Protein AF-A0AAD1L7H7-F1 (afdb_monomer)

Mean predicted aligned error: 23.14 Å

Secondary structure (DSSP, 8-state):
--SSHHHHHHHHHHSS-HHHHHHHHHHHHHHHHHHHTTHHHHHTTT--HHHHSTT--SS-GGGGG---TTS-----HHHHHHHHHHSHHHHHHHHHHHHS-TT-PPPTTSHHHHHHHHHHHTHHHHTTT--TT-------------------TT---------------------------GGGPEEEEETTEEEEE---SS-S------------TTT------

Foldseek 3Di:
DPPVVVVVVVVVVVVPPVPVVVVVVVVVVVVVVVVCVCVVVVVCVPPDCVVPPPPDDPDDPCVQQDPPPPDPGDDCPVVVVVCLPPPPVNVVVVVCVLPPDPPPDDPCPPPVNVVVVVCVVCVCVVCVVDDPPDDDDPPPDPPPPPPPPNPDDDPPPPPPVPPDPDDDPDPDDDDDDDDDDPVQWDWDDDDLDIDTDHDPPDDDDDPDDDDDDDDDPVSPPPPPD

Sequence (225 aa):
MKHYLPLLMAMTSFCLVAPLVANDQFNQGMQQGNASKGQGASAIQGFKPGEVIPGYTDSPAESGYYGGVTSSGVDMTSPGSTALNTTEAGKTITESILNTPPDNKPSMDAPFISEGLAMKDKAETITGGGFDGCVDQPASFTEITTHQCLRDTKIEQYCTRTATITGDWKNTEVYRYVTISPGQFRYSQNGKQLVFSVTSPVTGVVMNAQLKVYASFYFLNSRYT

Structure (mmCIF, N/CA/C/O backbone):
data_AF-A0AAD1L7H7-F1
#
_entry.id   AF-A0AAD1L7H7-F1
#
loop_
_atom_site.group_PDB
_atom_site.id
_atom_site.type_symbol
_atom_site.label_atom_id
_atom_site.label_alt_id
_atom_site.label_comp_id
_atom_site.label_asym_id
_atom_site.label_entity_id
_atom_site.label_seq_id
_atom_site.pdbx_PDB_ins_code
_atom_site.Cartn_x
_atom_site.Cartn_y
_atom_site.Cartn_z
_atom_site.occupancy
_atom_site.B_iso_or_equiv
_atom_site.auth_seq_id
_atom_site.auth_comp_id
_atom_site.auth_asym_id
_atom_site.auth_atom_id
_atom_site.pdbx_PDB_model_num
ATOM 1 N N . MET A 1 1 ? 64.621 -18.850 -57.687 1.00 48.69 1 MET A N 1
ATOM 2 C CA . MET A 1 1 ? 64.065 -17.629 -57.053 1.00 48.69 1 MET A CA 1
ATOM 3 C C . MET A 1 1 ? 63.754 -16.536 -58.091 1.00 48.69 1 MET A C 1
ATOM 5 O O . MET A 1 1 ? 64.324 -15.459 -58.026 1.00 48.69 1 MET A O 1
ATOM 9 N N . LYS A 1 2 ? 62.886 -16.788 -59.084 1.00 50.84 2 LYS A N 1
ATOM 10 C CA . LYS A 1 2 ? 62.533 -15.776 -60.113 1.00 50.84 2 LYS A CA 1
ATOM 11 C C . LYS A 1 2 ? 61.033 -15.703 -60.449 1.00 50.84 2 LYS A C 1
ATOM 13 O O . LYS A 1 2 ? 60.626 -14.815 -61.181 1.00 50.84 2 LYS A O 1
ATOM 18 N N . HIS A 1 3 ? 60.212 -16.580 -59.861 1.00 51.44 3 HIS A N 1
ATOM 19 C CA . HIS A 1 3 ? 58.759 -16.633 -60.088 1.00 51.44 3 HIS A CA 1
ATOM 20 C C . HIS A 1 3 ? 57.907 -16.150 -58.903 1.00 51.44 3 HIS A C 1
ATOM 22 O O . HIS A 1 3 ? 56.699 -16.035 -59.041 1.00 51.44 3 HIS A O 1
ATOM 28 N N . TYR A 1 4 ? 58.518 -15.802 -57.764 1.00 55.75 4 TYR A N 1
ATOM 29 C CA . TYR A 1 4 ? 57.792 -15.298 -56.585 1.00 55.75 4 TYR A CA 1
ATOM 30 C C . TYR A 1 4 ? 57.713 -13.765 -56.519 1.00 55.75 4 TYR A C 1
ATOM 32 O O . TYR A 1 4 ? 56.873 -13.220 -55.813 1.00 55.75 4 TYR A O 1
ATOM 40 N N . LEU A 1 5 ? 58.548 -13.064 -57.295 1.00 51.50 5 LEU A N 1
ATOM 41 C CA . LEU A 1 5 ? 58.567 -11.602 -57.364 1.00 51.50 5 LEU A CA 1
ATOM 42 C C . LEU A 1 5 ? 57.288 -10.979 -57.974 1.00 51.50 5 LEU A C 1
ATOM 44 O O . LEU A 1 5 ? 56.808 -9.997 -57.412 1.00 51.50 5 LEU A O 1
ATOM 48 N N . PRO A 1 6 ? 56.680 -11.522 -59.057 1.00 56.72 6 PRO A N 1
ATOM 49 C CA . PRO A 1 6 ? 55.462 -10.928 -59.613 1.00 56.72 6 PRO A CA 1
ATOM 50 C C . PRO A 1 6 ? 54.224 -11.205 -58.745 1.00 56.72 6 PRO A C 1
ATOM 52 O O . PRO A 1 6 ? 53.302 -10.397 -58.721 1.00 56.72 6 PRO A O 1
ATOM 55 N N . LEU A 1 7 ? 54.219 -12.305 -57.981 1.00 53.19 7 LEU A N 1
ATOM 56 C CA . LEU A 1 7 ? 53.107 -12.664 -57.094 1.00 53.19 7 LEU A CA 1
ATOM 57 C C . LEU A 1 7 ? 53.070 -11.781 -55.833 1.00 53.19 7 LEU A C 1
ATOM 59 O O . LEU A 1 7 ? 51.998 -11.399 -55.371 1.00 53.19 7 LEU A O 1
ATOM 63 N N . LEU A 1 8 ? 54.244 -11.400 -55.315 1.00 54.78 8 LEU A N 1
ATOM 64 C CA . LEU A 1 8 ? 54.375 -10.470 -54.189 1.00 54.78 8 LEU A CA 1
ATOM 65 C C . LEU A 1 8 ? 54.031 -9.022 -54.573 1.00 54.78 8 LEU A C 1
ATOM 67 O O . LEU A 1 8 ? 53.429 -8.323 -53.764 1.00 54.78 8 LEU A O 1
ATOM 71 N N . MET A 1 9 ? 54.329 -8.585 -55.804 1.00 55.47 9 MET A N 1
ATOM 72 C CA . MET A 1 9 ? 53.934 -7.250 -56.290 1.00 55.47 9 MET A CA 1
ATOM 73 C C . MET A 1 9 ? 52.432 -7.127 -56.615 1.00 55.47 9 MET A C 1
ATOM 75 O O . MET A 1 9 ? 51.856 -6.044 -56.485 1.00 55.47 9 MET A O 1
ATOM 79 N N . ALA A 1 10 ? 51.774 -8.226 -56.997 1.00 54.78 10 ALA A N 1
ATOM 80 C CA . ALA A 1 10 ? 50.323 -8.249 -57.196 1.00 54.78 10 ALA A CA 1
ATOM 81 C C . ALA A 1 10 ? 49.554 -8.190 -55.860 1.00 54.78 10 ALA A C 1
ATOM 83 O O . ALA A 1 10 ? 48.538 -7.502 -55.766 1.00 54.78 10 ALA A O 1
ATOM 84 N N . MET A 1 11 ? 50.065 -8.841 -54.807 1.00 52.59 11 MET A N 1
ATOM 85 C CA . MET A 1 11 ? 49.452 -8.807 -53.471 1.00 52.59 11 MET A CA 1
ATOM 86 C C . MET A 1 11 ? 49.605 -7.449 -52.767 1.00 52.59 11 MET A C 1
ATOM 88 O O . MET A 1 11 ? 48.685 -7.017 -52.078 1.00 52.59 11 MET A O 1
ATOM 92 N N . THR A 1 12 ? 50.713 -6.729 -52.967 1.00 51.88 12 THR A N 1
ATOM 93 C CA . THR A 1 12 ? 50.898 -5.389 -52.376 1.00 51.88 12 THR A CA 1
ATOM 94 C C . THR A 1 12 ? 50.073 -4.302 -53.068 1.00 51.88 12 THR A C 1
ATOM 96 O O . THR A 1 12 ? 49.681 -3.336 -52.416 1.00 51.88 12 THR A O 1
ATOM 99 N N . SER A 1 13 ? 49.728 -4.479 -54.347 1.00 48.56 13 SER A N 1
ATOM 100 C CA . SER A 1 13 ? 48.849 -3.552 -55.079 1.00 48.56 13 SER A CA 1
ATOM 101 C C . SER A 1 13 ? 47.377 -3.659 -54.654 1.00 48.56 13 SER A C 1
ATOM 103 O O . SER A 1 13 ? 46.645 -2.676 -54.731 1.00 48.56 13 SER A O 1
ATOM 105 N N . PHE A 1 14 ? 46.943 -4.817 -54.138 1.00 47.84 14 PHE A N 1
ATOM 106 C CA . PHE A 1 14 ? 45.582 -5.012 -53.620 1.00 47.84 14 PHE A CA 1
ATOM 107 C C . PHE A 1 14 ? 45.387 -4.427 -52.205 1.00 47.84 14 PHE A C 1
ATOM 109 O O . PHE A 1 14 ? 44.269 -4.108 -51.814 1.00 47.84 14 PHE A O 1
ATOM 116 N N . CYS A 1 15 ? 46.471 -4.209 -51.451 1.00 49.19 15 CYS A N 1
ATOM 117 C CA . CYS A 1 15 ? 46.419 -3.636 -50.099 1.00 49.19 15 CYS A CA 1
ATOM 118 C C . CYS A 1 15 ? 46.405 -2.094 -50.058 1.00 49.19 15 CYS A C 1
ATOM 120 O O . CYS A 1 15 ? 46.189 -1.521 -48.993 1.00 49.19 15 CYS A O 1
ATOM 122 N N . LEU A 1 16 ? 46.613 -1.406 -51.188 1.00 48.59 16 LEU A N 1
ATOM 123 C CA . LEU A 1 16 ? 46.683 0.065 -51.251 1.00 48.59 16 LEU A CA 1
ATOM 124 C 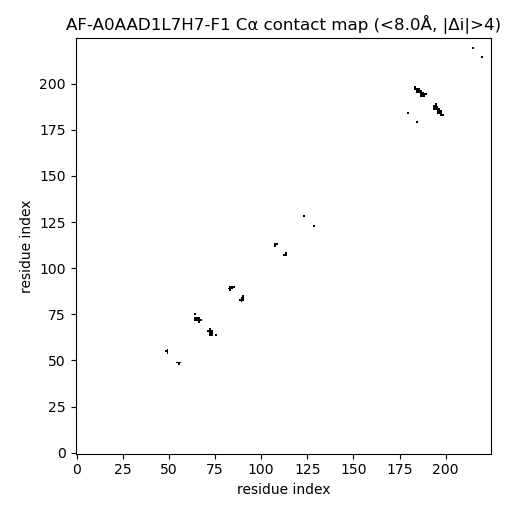C . LEU A 1 16 ? 45.373 0.741 -51.698 1.00 48.59 16 LEU A C 1
ATOM 126 O O . LEU A 1 16 ? 45.295 1.966 -51.703 1.00 48.59 16 LEU A O 1
ATOM 130 N N . VAL A 1 17 ? 44.329 -0.029 -52.029 1.00 51.84 17 VAL A N 1
ATOM 131 C CA . VAL A 1 17 ? 43.014 0.493 -52.469 1.00 51.84 17 VAL A CA 1
ATOM 132 C C . VAL A 1 17 ? 42.015 0.709 -51.320 1.00 51.84 17 VAL A C 1
ATOM 134 O O . VAL A 1 17 ? 40.917 1.219 -51.535 1.00 51.84 17 VAL A O 1
ATOM 137 N N . ALA A 1 18 ? 42.408 0.398 -50.082 1.00 53.25 18 ALA A N 1
ATOM 138 C CA . ALA A 1 18 ? 41.573 0.559 -48.892 1.00 53.25 18 ALA A CA 1
ATOM 139 C C . ALA A 1 18 ? 41.172 2.011 -48.509 1.00 53.25 18 ALA A C 1
ATOM 141 O O . ALA A 1 18 ? 40.128 2.149 -47.872 1.00 53.25 18 ALA A O 1
ATOM 142 N N . PRO A 1 19 ? 41.889 3.106 -48.866 1.00 52.06 19 PRO A N 1
ATOM 143 C CA . PRO A 1 19 ? 41.489 4.442 -48.411 1.00 52.06 19 PRO A CA 1
ATOM 144 C C . PRO A 1 19 ? 40.450 5.140 -49.308 1.00 52.06 19 PRO A C 1
ATOM 146 O O . PRO A 1 19 ? 39.861 6.126 -48.876 1.00 52.06 19 PRO A O 1
ATOM 149 N N . LEU A 1 20 ? 40.181 4.652 -50.528 1.00 51.22 20 LEU A N 1
ATOM 150 C CA . LEU A 1 20 ? 39.202 5.286 -51.431 1.00 51.22 20 LEU A CA 1
ATOM 151 C C . LEU A 1 20 ? 37.750 4.915 -51.084 1.00 51.22 20 LEU A C 1
ATOM 153 O O . LEU A 1 20 ? 36.871 5.770 -51.110 1.00 51.22 20 LEU A O 1
ATOM 157 N N . VAL A 1 21 ? 37.508 3.671 -50.662 1.00 56.97 21 VAL A N 1
ATOM 158 C CA . VAL A 1 21 ? 36.169 3.189 -50.273 1.00 56.97 21 VAL A CA 1
ATOM 159 C C . VAL A 1 21 ? 35.686 3.733 -48.924 1.00 56.97 21 VAL A C 1
ATOM 161 O O . VAL A 1 21 ? 34.482 3.851 -48.717 1.00 56.97 21 VAL A O 1
ATOM 164 N N . ALA A 1 22 ? 36.598 4.117 -48.023 1.00 56.78 22 ALA A N 1
ATOM 165 C CA . ALA A 1 22 ? 36.241 4.684 -46.720 1.00 56.78 22 ALA A CA 1
ATOM 166 C C . ALA A 1 22 ? 35.604 6.079 -46.847 1.00 56.78 22 ALA A C 1
ATOM 168 O O . ALA A 1 22 ? 34.656 6.392 -46.130 1.00 56.78 22 ALA A O 1
ATOM 169 N N . ASN A 1 23 ? 36.089 6.903 -47.783 1.00 65.06 23 ASN A N 1
ATOM 170 C CA . ASN A 1 23 ? 35.538 8.234 -48.032 1.00 65.06 23 ASN A CA 1
ATOM 171 C C . ASN A 1 23 ? 34.148 8.151 -48.679 1.00 65.06 23 ASN A C 1
ATOM 173 O O . ASN A 1 23 ? 33.243 8.880 -48.282 1.00 65.06 23 ASN A O 1
ATOM 177 N N . ASP A 1 24 ? 33.945 7.218 -49.613 1.00 73.31 24 ASP A N 1
ATOM 178 C CA . ASP A 1 24 ? 32.633 6.998 -50.230 1.00 73.31 24 ASP A CA 1
ATOM 179 C C . ASP A 1 24 ? 31.615 6.429 -49.236 1.00 73.31 24 ASP A C 1
ATOM 181 O O . ASP A 1 24 ? 30.485 6.911 -49.184 1.00 73.31 24 ASP A O 1
ATOM 185 N N . GLN A 1 25 ? 32.007 5.475 -48.386 1.00 71.56 25 GLN A N 1
ATOM 186 C CA . GLN A 1 25 ? 31.138 4.947 -47.326 1.00 71.56 25 GLN A CA 1
ATOM 187 C C . GLN A 1 25 ? 30.815 6.001 -46.258 1.00 71.56 25 GLN A C 1
ATOM 189 O O . GLN A 1 25 ? 29.671 6.092 -45.811 1.00 71.56 25 GLN A O 1
ATOM 194 N N . PHE A 1 26 ? 31.784 6.839 -45.880 1.00 75.31 26 PHE A N 1
ATOM 195 C CA . PHE A 1 26 ? 31.559 7.962 -44.969 1.00 75.31 26 PHE A CA 1
ATOM 196 C C . PHE A 1 26 ? 30.611 9.006 -45.575 1.00 75.31 26 PHE A C 1
ATOM 198 O O . PHE A 1 26 ? 29.682 9.455 -44.905 1.00 75.31 26 PHE A O 1
ATOM 205 N N . ASN A 1 27 ? 30.784 9.345 -46.855 1.00 81.06 27 ASN A N 1
ATOM 206 C CA . ASN A 1 27 ? 29.905 10.277 -47.562 1.00 81.06 27 ASN A CA 1
ATOM 207 C C . ASN A 1 27 ? 28.492 9.709 -47.750 1.00 81.06 27 ASN A C 1
ATOM 209 O O . ASN A 1 27 ? 27.523 10.447 -47.578 1.00 81.06 27 ASN A O 1
ATOM 213 N N . GLN A 1 28 ? 28.356 8.408 -48.026 1.00 81.94 28 GLN A N 1
ATOM 214 C CA . GLN A 1 28 ? 27.060 7.722 -48.066 1.00 81.94 28 GLN A CA 1
ATOM 215 C C . GLN A 1 28 ? 26.381 7.727 -46.691 1.00 81.94 28 GLN A C 1
ATOM 217 O O . GLN A 1 28 ? 25.207 8.081 -46.594 1.00 81.94 28 GLN A O 1
ATOM 222 N N . GLY A 1 29 ? 27.119 7.428 -45.618 1.00 75.50 29 GLY A N 1
ATOM 223 C CA . GLY A 1 29 ? 26.607 7.501 -44.248 1.00 75.50 29 GLY A CA 1
ATOM 224 C C . GLY A 1 29 ? 26.197 8.922 -43.846 1.00 75.50 29 GLY A C 1
ATOM 225 O O . GLY A 1 29 ? 25.141 9.118 -43.246 1.00 75.50 29 GLY A O 1
ATOM 226 N N . MET A 1 30 ? 26.973 9.935 -44.238 1.00 81.25 30 MET A N 1
ATOM 227 C CA . MET A 1 30 ? 26.648 11.345 -44.004 1.00 81.25 30 MET A CA 1
ATOM 228 C C . MET A 1 30 ? 25.422 11.791 -44.810 1.00 81.25 30 MET A C 1
ATOM 230 O O . MET A 1 30 ? 24.571 12.503 -44.278 1.00 81.25 30 MET A O 1
ATOM 234 N N . GLN A 1 31 ? 25.295 11.369 -46.070 1.00 81.81 31 GLN A N 1
ATOM 235 C CA . GLN A 1 31 ? 24.110 11.639 -46.886 1.00 81.81 31 GLN A CA 1
ATOM 236 C C . GLN A 1 31 ? 22.871 10.952 -46.317 1.00 81.81 31 GLN A C 1
ATOM 238 O O . GLN A 1 31 ? 21.826 11.591 -46.236 1.00 81.81 31 GLN A O 1
ATOM 243 N N . GLN A 1 32 ? 22.979 9.707 -45.852 1.00 81.62 32 GLN A N 1
ATOM 244 C CA . GLN A 1 32 ? 21.878 9.008 -45.191 1.00 81.62 32 GLN A CA 1
ATOM 245 C C . GLN A 1 32 ? 21.503 9.674 -43.861 1.00 81.62 32 GLN A C 1
ATOM 247 O O . GLN A 1 32 ? 20.318 9.852 -43.577 1.00 81.62 32 GLN A O 1
ATOM 252 N N . GLY A 1 33 ? 22.490 10.108 -43.074 1.00 78.50 33 GLY A N 1
ATOM 253 C CA . GLY A 1 33 ? 22.280 10.878 -41.850 1.00 78.50 33 GLY A CA 1
ATOM 254 C C . GLY A 1 33 ? 21.605 12.226 -42.111 1.00 78.50 33 GLY A C 1
ATOM 255 O O . GLY A 1 33 ? 20.642 12.562 -41.430 1.00 78.50 33 GLY A O 1
ATOM 256 N N . ASN A 1 34 ? 22.038 12.969 -43.134 1.00 79.94 34 ASN A N 1
ATOM 257 C CA . ASN A 1 34 ? 21.412 14.230 -43.546 1.00 79.94 34 ASN A CA 1
ATOM 258 C C . ASN A 1 34 ? 20.016 14.029 -44.140 1.00 79.94 34 ASN A C 1
ATOM 260 O O . ASN A 1 34 ? 19.131 14.831 -43.863 1.00 79.94 34 ASN A O 1
ATOM 264 N N . ALA A 1 35 ? 19.798 12.963 -44.910 1.00 76.69 35 ALA A N 1
ATOM 265 C CA . ALA A 1 35 ? 18.478 12.611 -45.420 1.00 76.69 35 ALA A CA 1
ATOM 266 C C . ALA A 1 35 ? 17.525 12.244 -44.276 1.00 76.69 35 ALA A C 1
ATOM 268 O O . ALA A 1 35 ? 16.356 12.610 -44.323 1.00 76.69 35 ALA A O 1
ATOM 269 N N . SER A 1 36 ? 18.030 11.568 -43.238 1.00 71.56 36 SER A N 1
ATOM 270 C CA . SER A 1 36 ? 17.265 11.161 -42.049 1.00 71.56 36 SER A CA 1
ATOM 271 C C . SER A 1 36 ? 17.104 12.289 -41.023 1.00 71.56 36 SER A C 1
ATOM 273 O O . SER A 1 36 ? 16.246 12.220 -40.139 1.00 71.56 36 SER A O 1
ATOM 275 N N . LYS A 1 37 ? 17.913 13.348 -41.132 1.00 74.00 37 LYS A N 1
ATOM 276 C CA . LYS A 1 37 ? 17.902 14.496 -40.229 1.00 74.00 37 LYS A CA 1
ATOM 277 C C . LYS A 1 37 ? 16.556 15.204 -40.322 1.00 74.00 37 LYS A C 1
ATOM 279 O O . LYS A 1 37 ? 16.186 15.745 -41.355 1.00 74.00 37 LYS A O 1
ATOM 284 N N . GLY A 1 38 ? 15.828 15.211 -39.211 1.00 69.69 38 GLY A N 1
ATOM 285 C CA . GLY A 1 38 ? 14.526 15.863 -39.120 1.00 69.69 38 GLY A CA 1
ATOM 286 C C . GLY A 1 38 ? 13.344 15.004 -39.568 1.00 69.69 38 GLY A C 1
ATOM 287 O O . GLY A 1 38 ? 12.228 15.384 -39.244 1.00 69.69 38 GLY A O 1
ATOM 288 N N . GLN A 1 39 ? 13.541 13.824 -40.178 1.00 74.25 39 GLN A N 1
ATOM 289 C CA . GLN A 1 39 ? 12.421 12.941 -40.554 1.00 74.25 39 GLN A CA 1
ATOM 2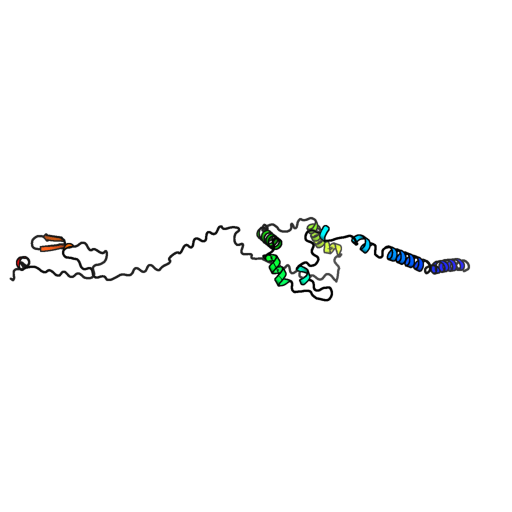90 C C . GLN A 1 39 ? 11.561 12.552 -39.342 1.00 74.25 39 GLN A C 1
ATOM 292 O O . GLN A 1 39 ? 10.335 12.577 -39.418 1.00 74.25 39 GLN A O 1
ATOM 297 N N . GLY A 1 40 ? 12.193 12.276 -38.195 1.00 69.44 40 GLY A N 1
ATOM 298 C CA . GLY A 1 40 ? 11.480 12.001 -36.944 1.00 69.44 40 GLY A CA 1
ATOM 299 C C . GLY A 1 40 ? 10.691 13.204 -36.416 1.00 69.44 40 GLY A C 1
ATOM 300 O O . GLY A 1 40 ? 9.573 13.035 -35.949 1.00 69.44 40 GLY A O 1
ATOM 301 N N . ALA A 1 41 ? 1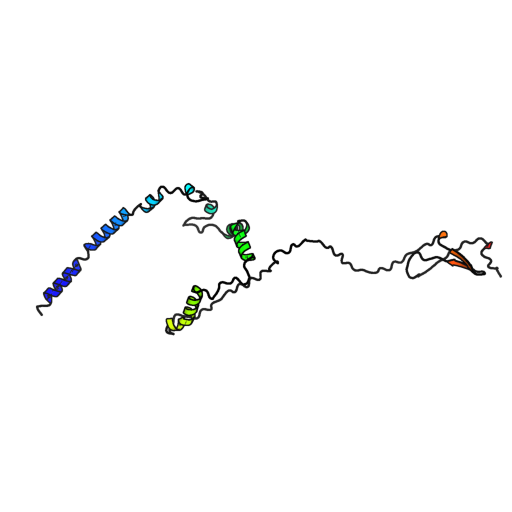1.232 14.421 -36.546 1.00 71.69 41 ALA A N 1
ATOM 302 C CA . ALA A 1 41 ? 10.547 15.650 -36.141 1.00 71.69 41 ALA A CA 1
ATOM 303 C C . ALA A 1 41 ? 9.382 15.994 -37.086 1.00 71.69 41 ALA A C 1
ATOM 305 O O . ALA A 1 41 ? 8.330 16.427 -36.625 1.00 71.69 41 ALA A O 1
ATOM 306 N N . SER A 1 42 ? 9.540 15.744 -38.389 1.00 71.44 42 SER A N 1
ATOM 307 C CA . SER A 1 42 ? 8.486 15.900 -39.396 1.00 71.44 42 SER A CA 1
ATOM 308 C C . SER A 1 42 ? 7.338 14.906 -39.201 1.00 71.44 42 SER A C 1
ATOM 310 O O . SER A 1 42 ? 6.183 15.274 -39.396 1.00 71.44 42 SER A O 1
ATOM 312 N N . ALA A 1 43 ? 7.627 13.678 -38.756 1.00 72.75 43 ALA A N 1
ATOM 313 C CA . ALA A 1 43 ? 6.609 12.658 -38.487 1.00 72.75 43 ALA A CA 1
ATOM 314 C C . ALA A 1 43 ? 5.659 13.027 -37.329 1.00 72.75 43 ALA A C 1
ATOM 316 O O . ALA A 1 43 ? 4.510 12.593 -37.317 1.00 72.75 43 ALA A O 1
ATOM 317 N N . ILE A 1 44 ? 6.117 13.848 -36.378 1.00 77.06 44 ILE A N 1
ATOM 318 C CA . ILE A 1 44 ? 5.342 14.282 -35.201 1.00 77.06 44 ILE A CA 1
ATOM 319 C C . ILE A 1 44 ? 4.927 15.757 -35.261 1.00 77.06 44 ILE A C 1
ATOM 321 O O . ILE A 1 44 ? 4.282 16.252 -34.343 1.00 77.06 44 ILE A O 1
ATOM 325 N N . GLN A 1 45 ? 5.247 16.466 -36.347 1.00 75.75 45 GLN A N 1
ATOM 326 C CA . GLN A 1 45 ? 5.054 17.916 -36.472 1.00 75.75 45 GLN A CA 1
ATOM 327 C C . GLN A 1 45 ? 3.577 18.351 -36.438 1.00 75.75 45 GLN A C 1
ATOM 329 O O . GLN A 1 45 ? 3.280 19.506 -36.145 1.00 75.75 45 GLN A O 1
ATOM 334 N N . GLY A 1 46 ? 2.653 17.428 -36.723 1.00 78.94 46 GLY A N 1
ATOM 335 C CA . GLY A 1 46 ? 1.204 17.624 -36.607 1.00 78.94 46 GLY A CA 1
ATOM 336 C C . GLY A 1 46 ? 0.564 16.895 -35.424 1.00 78.94 46 GLY A C 1
ATOM 337 O O . GLY A 1 46 ? -0.658 16.920 -35.295 1.00 78.94 46 GLY A O 1
ATOM 338 N N . PHE A 1 47 ? 1.353 16.222 -34.581 1.00 83.88 47 PHE A N 1
ATOM 339 C CA . PHE A 1 47 ? 0.826 15.509 -33.424 1.00 83.88 47 PHE A CA 1
ATOM 340 C C . PHE A 1 47 ? 0.380 16.522 -32.373 1.00 83.88 47 PHE A C 1
ATOM 342 O O . PHE A 1 47 ? 1.196 17.238 -31.796 1.00 83.88 47 PHE A O 1
ATOM 349 N N . LYS A 1 48 ? -0.929 16.581 -32.136 1.00 84.31 48 LYS A N 1
ATOM 350 C CA . LYS A 1 48 ? -1.536 17.402 -31.092 1.00 84.31 48 LYS A CA 1
ATOM 351 C C . LYS A 1 48 ? -1.957 16.491 -29.941 1.00 84.31 48 LYS A C 1
ATOM 353 O O . LYS A 1 48 ? -3.006 15.853 -30.041 1.00 84.31 48 LYS A O 1
ATOM 358 N N . PRO A 1 49 ? -1.174 16.418 -28.853 1.00 84.06 49 PRO A N 1
ATOM 359 C CA . PRO A 1 49 ? -1.408 15.449 -27.786 1.00 84.06 49 PRO A CA 1
ATOM 360 C C . PRO A 1 49 ? -2.803 15.579 -27.163 1.00 84.06 49 PRO A C 1
ATOM 362 O O . PRO A 1 49 ? -3.454 14.572 -26.913 1.00 84.06 49 PRO A O 1
ATOM 365 N N . GLY A 1 50 ? -3.306 16.809 -27.010 1.00 85.50 50 GLY A N 1
ATOM 366 C CA . GLY A 1 50 ? -4.638 17.075 -26.457 1.00 85.50 50 GLY A CA 1
ATOM 367 C C . GLY A 1 50 ? -5.815 16.569 -27.299 1.00 85.50 50 GLY A C 1
ATOM 368 O O . GLY A 1 50 ? -6.908 16.422 -26.765 1.00 85.50 50 GLY A O 1
ATOM 369 N N . GLU A 1 51 ? -5.618 16.283 -28.591 1.00 87.25 51 GLU A N 1
ATOM 370 C CA . GLU A 1 51 ? -6.676 15.754 -29.470 1.00 87.25 51 GLU A CA 1
ATOM 371 C C . GLU A 1 51 ? -6.704 14.213 -29.497 1.00 87.25 51 GLU A C 1
ATOM 373 O O . GLU A 1 51 ? -7.709 13.624 -29.887 1.00 87.25 51 GLU A O 1
ATOM 378 N N . VAL A 1 52 ? -5.615 13.551 -29.086 1.00 87.50 52 VAL A N 1
ATOM 379 C CA . VAL A 1 52 ? -5.415 12.098 -29.276 1.00 87.50 52 VAL A CA 1
ATOM 380 C C . VAL A 1 52 ? -5.117 11.328 -27.993 1.00 87.50 52 VAL A C 1
ATOM 382 O O . VAL A 1 52 ? -5.311 10.115 -27.962 1.00 87.50 52 VAL A O 1
ATOM 385 N N . ILE A 1 53 ? -4.663 12.000 -26.935 1.00 87.44 53 ILE A N 1
ATOM 386 C CA . ILE A 1 53 ? -4.364 11.391 -25.639 1.00 87.44 53 ILE A CA 1
ATOM 387 C C . ILE A 1 53 ? -5.462 11.803 -24.648 1.00 87.44 53 ILE A C 1
ATOM 389 O O . ILE A 1 53 ? -5.519 12.966 -24.236 1.00 87.44 53 ILE A O 1
ATOM 393 N N . PRO A 1 54 ? -6.335 10.868 -24.232 1.00 86.81 54 PRO A N 1
ATOM 394 C CA . PRO A 1 54 ? -7.317 11.134 -23.190 1.00 86.81 54 PRO A CA 1
ATOM 395 C C . PRO A 1 54 ? -6.638 11.610 -21.900 1.00 86.81 54 PRO A C 1
ATOM 397 O O . PRO A 1 54 ? -5.703 10.977 -21.417 1.00 86.81 54 PRO A O 1
ATOM 400 N N . GLY A 1 55 ? -7.115 12.724 -21.341 1.00 84.38 55 GLY A N 1
ATOM 401 C CA . GLY A 1 55 ? -6.584 13.280 -20.091 1.00 84.38 55 GLY A CA 1
ATOM 402 C C . GLY A 1 55 ? -5.260 14.039 -20.224 1.00 84.38 55 GLY A C 1
ATOM 403 O O . GLY A 1 55 ? -4.667 14.384 -19.204 1.00 84.38 55 GLY A O 1
ATOM 404 N N . TYR A 1 56 ? -4.790 14.321 -21.444 1.00 87.38 56 TYR A N 1
ATOM 405 C CA . TYR A 1 56 ? -3.592 15.132 -21.643 1.00 87.38 56 TYR A CA 1
ATOM 406 C C . TYR A 1 56 ? -3.768 16.567 -21.132 1.00 87.38 56 TYR A C 1
ATOM 408 O O . TYR A 1 56 ? -4.775 17.229 -21.386 1.00 87.38 56 TYR A O 1
ATOM 416 N N . THR A 1 57 ? -2.732 17.055 -20.459 1.00 89.00 57 THR A N 1
ATOM 417 C CA . THR A 1 57 ? -2.566 18.439 -20.021 1.00 89.00 57 THR A CA 1
ATOM 418 C C . THR A 1 57 ? -1.108 18.832 -20.238 1.00 89.00 57 THR A C 1
ATOM 420 O O . THR A 1 57 ? -0.212 18.024 -20.001 1.00 89.00 57 THR A O 1
ATOM 423 N N . ASP A 1 58 ? -0.859 20.068 -20.673 1.00 83.75 58 ASP A N 1
ATOM 424 C CA . ASP A 1 58 ? 0.504 20.592 -20.855 1.00 83.75 58 ASP A CA 1
ATOM 425 C C . ASP A 1 58 ? 1.254 20.755 -19.521 1.00 83.75 58 ASP A C 1
ATOM 427 O O . ASP A 1 58 ? 2.478 20.861 -19.495 1.00 83.75 58 ASP A O 1
ATOM 431 N N . SER A 1 59 ? 0.518 20.780 -18.406 1.00 84.31 59 SER A N 1
ATOM 432 C CA . SER A 1 59 ? 1.066 20.916 -17.059 1.00 84.31 59 SER A CA 1
ATOM 433 C C . SER A 1 59 ? 0.325 19.986 -16.096 1.00 84.31 59 SER A C 1
ATOM 435 O O . SER A 1 59 ? -0.563 20.440 -15.364 1.00 84.31 59 SER A O 1
ATOM 437 N N . PRO A 1 60 ? 0.647 18.682 -16.091 1.00 85.19 60 PRO A N 1
ATOM 438 C CA . PRO A 1 60 ? 0.140 17.767 -15.078 1.00 85.19 60 PRO A CA 1
ATOM 439 C C . PRO A 1 60 ? 0.615 18.191 -13.681 1.00 85.19 60 PRO A C 1
ATOM 441 O O . PRO A 1 60 ? 1.674 18.805 -13.526 1.00 85.19 60 PRO A O 1
ATOM 444 N N . ALA A 1 61 ? -0.160 17.870 -12.642 1.00 83.94 61 ALA A N 1
ATOM 445 C CA . ALA A 1 61 ? 0.219 18.185 -11.259 1.00 83.94 61 ALA A CA 1
ATOM 446 C C . ALA A 1 61 ? 1.551 17.508 -10.879 1.00 83.94 61 ALA A C 1
ATOM 448 O O . ALA A 1 61 ? 2.346 18.033 -10.097 1.00 83.94 61 ALA A O 1
ATOM 449 N N . GLU A 1 62 ? 1.822 16.373 -11.517 1.00 83.69 62 GLU A N 1
ATOM 450 C CA . GLU A 1 62 ? 3.007 15.541 -11.388 1.00 83.69 62 GLU A CA 1
ATOM 451 C C . GLU A 1 62 ? 4.275 16.206 -11.941 1.00 83.69 62 GLU A C 1
ATOM 453 O O . GLU A 1 62 ? 5.381 15.809 -11.571 1.00 83.69 62 GLU A O 1
ATOM 458 N N . SER A 1 63 ? 4.158 17.257 -12.765 1.00 84.06 63 SER A N 1
ATOM 459 C CA . SER A 1 63 ? 5.316 18.041 -13.217 1.00 84.06 63 SER A CA 1
ATOM 460 C C . SER A 1 63 ? 6.107 18.632 -12.049 1.00 84.06 63 SER A C 1
ATOM 462 O O . SER A 1 63 ? 7.322 18.778 -12.158 1.00 84.06 63 SER A O 1
ATOM 464 N N . GLY A 1 64 ? 5.453 18.910 -10.914 1.00 83.44 64 GLY A N 1
ATOM 465 C CA . GLY A 1 64 ? 6.116 19.384 -9.695 1.00 83.44 64 GLY A CA 1
ATOM 466 C C . GLY A 1 64 ? 7.036 18.350 -9.034 1.00 83.44 64 GLY A C 1
ATOM 467 O O . GLY A 1 64 ? 7.854 18.714 -8.190 1.00 83.44 64 GLY A O 1
ATOM 468 N N . TYR A 1 65 ? 6.928 17.075 -9.415 1.00 84.50 65 TYR A N 1
ATOM 469 C CA . TYR A 1 65 ? 7.767 15.994 -8.900 1.00 84.50 65 TYR A CA 1
ATOM 470 C C . TYR A 1 65 ? 9.030 15.759 -9.733 1.00 84.50 65 TYR A C 1
ATOM 472 O O . TYR A 1 65 ? 10.010 15.190 -9.243 1.00 84.50 65 TYR A O 1
ATOM 480 N N . TYR A 1 66 ? 9.025 16.208 -10.988 1.00 81.88 66 TYR A N 1
ATOM 481 C CA . TYR A 1 66 ? 10.126 16.012 -11.916 1.00 81.88 66 TYR A CA 1
ATOM 482 C C . TYR A 1 66 ? 11.152 17.146 -11.799 1.00 81.88 66 TYR A C 1
ATOM 484 O O . TYR A 1 66 ? 10.885 18.293 -12.142 1.00 81.88 66 TYR A O 1
ATOM 492 N N . GLY A 1 67 ? 12.359 16.818 -11.334 1.00 80.31 67 GLY A N 1
ATOM 493 C CA . GLY A 1 67 ? 13.442 17.791 -11.140 1.00 80.31 67 GLY A CA 1
ATOM 494 C C . GLY A 1 67 ? 14.285 18.100 -12.388 1.00 80.31 67 GLY A C 1
ATOM 495 O O . GLY A 1 67 ? 15.196 18.925 -12.318 1.00 80.31 67 GLY A O 1
ATOM 496 N N . GLY A 1 68 ? 14.025 17.447 -13.523 1.00 82.81 68 GLY A N 1
ATOM 497 C CA . GLY A 1 68 ? 14.899 17.512 -14.699 1.00 82.81 68 GLY A CA 1
ATOM 498 C C . GLY A 1 6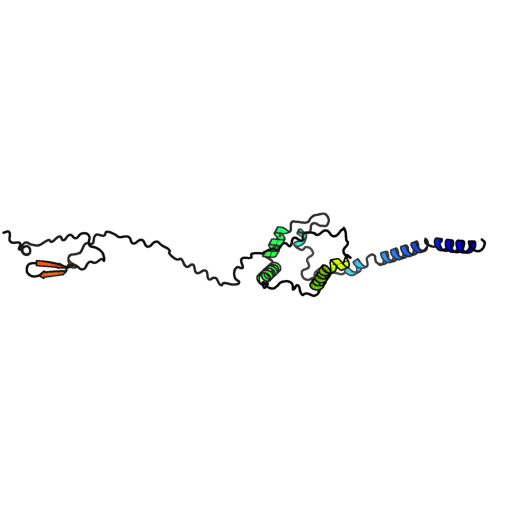8 ? 16.159 16.645 -14.575 1.00 82.81 68 GLY A C 1
ATOM 499 O O . GLY A 1 68 ? 16.342 15.914 -13.609 1.00 82.81 68 GLY A O 1
ATOM 500 N N . VAL A 1 69 ? 17.049 16.732 -15.570 1.00 79.00 69 VAL A N 1
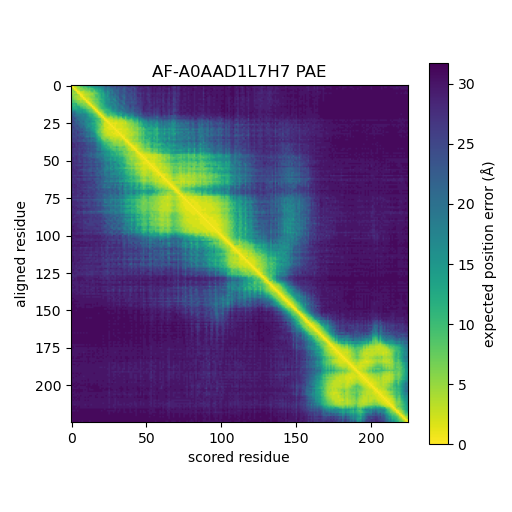ATOM 501 C CA . VAL A 1 69 ? 18.247 15.866 -15.685 1.00 79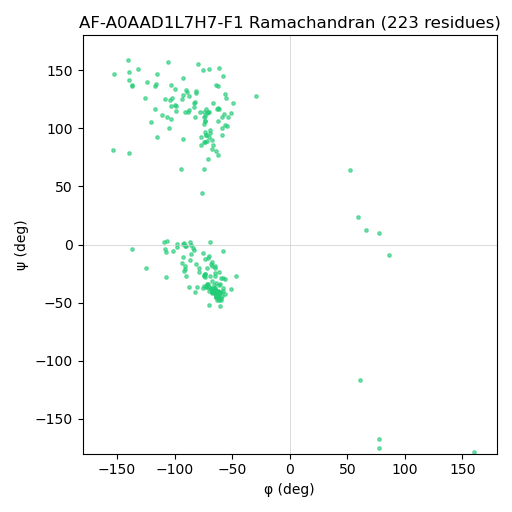.00 69 VAL A CA 1
ATOM 502 C C . VAL A 1 69 ? 19.370 16.202 -14.697 1.00 79.00 69 VAL A C 1
ATOM 504 O O . VAL A 1 69 ? 20.315 15.434 -14.555 1.00 79.00 69 VAL A O 1
ATOM 507 N N . THR A 1 70 ? 19.290 17.355 -14.031 1.00 77.75 70 THR A N 1
ATOM 508 C CA . THR A 1 70 ? 20.324 17.864 -13.115 1.00 77.75 70 THR A CA 1
ATOM 509 C C . THR A 1 70 ? 19.925 17.797 -11.642 1.00 77.75 70 THR A C 1
ATOM 511 O O . THR A 1 70 ? 20.744 18.116 -10.785 1.00 77.75 70 THR A O 1
ATOM 514 N N . SER A 1 71 ? 18.682 17.424 -11.332 1.00 79.12 71 SER A N 1
ATOM 515 C CA . SER A 1 71 ? 18.166 17.335 -9.963 1.00 79.12 71 SER A CA 1
ATOM 516 C C . SER A 1 71 ? 17.823 15.891 -9.623 1.00 79.12 71 SER A C 1
ATOM 518 O O . SER A 1 71 ? 17.337 15.147 -10.469 1.00 79.12 71 SER A O 1
ATOM 520 N N . SER A 1 72 ? 18.003 15.515 -8.358 1.00 76.56 72 SER A N 1
ATOM 521 C CA . SER A 1 72 ? 17.566 14.224 -7.815 1.00 76.56 72 SER A CA 1
ATOM 522 C C . SER A 1 72 ? 16.038 14.082 -7.702 1.00 76.56 72 SER A C 1
ATOM 524 O O . SER A 1 72 ? 15.565 13.056 -7.222 1.00 76.56 72 SER A O 1
ATOM 526 N N . GLY A 1 73 ? 15.262 15.088 -8.128 1.00 78.88 73 GLY A N 1
ATOM 527 C CA . GLY A 1 73 ? 13.806 15.119 -7.974 1.00 78.88 73 GLY A CA 1
ATOM 528 C C . GLY A 1 73 ? 13.384 15.486 -6.551 1.00 78.88 73 GLY A C 1
ATOM 529 O O . GLY A 1 73 ? 14.196 15.966 -5.756 1.00 78.88 73 GLY A O 1
ATOM 530 N N . VAL A 1 74 ? 12.103 15.290 -6.235 1.00 83.44 74 VAL A N 1
ATOM 531 C CA . VAL A 1 74 ? 11.566 15.495 -4.878 1.00 83.44 74 VAL A CA 1
ATOM 532 C C . VAL A 1 74 ? 11.286 14.157 -4.192 1.00 83.44 74 VAL A C 1
ATOM 534 O O . VAL A 1 74 ? 11.108 13.137 -4.853 1.00 83.44 74 VAL A O 1
ATOM 537 N N . ASP A 1 75 ? 11.253 14.154 -2.859 1.00 87.50 75 ASP A N 1
ATOM 538 C CA . ASP A 1 75 ? 10.957 12.950 -2.076 1.00 87.50 75 ASP A CA 1
ATOM 539 C C . ASP A 1 75 ? 9.535 12.437 -2.369 1.00 87.50 75 ASP A C 1
ATOM 541 O O . ASP A 1 75 ? 8.537 13.115 -2.107 1.00 87.50 75 ASP A O 1
ATOM 545 N N . MET A 1 76 ? 9.450 11.220 -2.917 1.00 89.19 76 MET A N 1
ATOM 546 C CA . MET A 1 76 ? 8.195 10.572 -3.307 1.00 89.19 76 MET A CA 1
ATOM 547 C C . MET A 1 76 ? 7.475 9.870 -2.152 1.00 89.19 76 MET A C 1
ATOM 549 O O . MET A 1 76 ? 6.355 9.394 -2.339 1.00 89.19 76 MET A O 1
ATOM 553 N N . THR A 1 77 ? 8.067 9.812 -0.959 1.00 89.31 77 THR A N 1
ATOM 554 C CA . THR A 1 77 ? 7.521 9.033 0.162 1.00 89.31 77 THR A CA 1
ATOM 555 C C . THR A 1 77 ? 6.124 9.513 0.562 1.00 89.31 77 THR A C 1
ATOM 557 O O . THR A 1 77 ? 5.174 8.729 0.601 1.00 89.31 77 THR A O 1
ATOM 560 N N . SER A 1 78 ? 5.970 10.815 0.813 1.00 90.12 78 SER A N 1
ATOM 561 C CA . SER A 1 78 ? 4.691 11.425 1.204 1.00 90.12 78 SER A CA 1
ATOM 562 C C . SER A 1 78 ? 3.652 11.473 0.068 1.00 90.12 78 SER A C 1
ATOM 564 O O . SER A 1 78 ? 2.536 10.973 0.269 1.00 90.12 78 SER A O 1
ATOM 566 N N . PRO A 1 79 ? 3.965 12.004 -1.135 1.00 88.38 79 PRO A N 1
ATOM 567 C CA . PRO A 1 79 ? 2.987 12.049 -2.223 1.00 88.38 79 PRO A CA 1
ATOM 568 C C . PRO A 1 79 ? 2.601 10.646 -2.712 1.00 88.38 79 PRO A C 1
ATOM 570 O O . PRO A 1 79 ? 1.420 10.394 -2.941 1.00 88.38 79 PRO A O 1
ATOM 573 N N . GLY A 1 80 ? 3.547 9.702 -2.773 1.00 88.75 80 GLY A N 1
ATOM 574 C CA . GLY A 1 80 ? 3.276 8.309 -3.136 1.00 88.75 80 GLY A CA 1
ATOM 575 C C . GLY A 1 80 ? 2.374 7.602 -2.125 1.00 88.75 80 GLY A C 1
ATOM 576 O O . GLY A 1 80 ? 1.382 6.983 -2.509 1.00 88.75 80 GLY A O 1
ATOM 577 N N . SER A 1 81 ? 2.643 7.766 -0.825 1.00 89.56 81 SER A N 1
ATOM 578 C CA . SER A 1 81 ? 1.775 7.223 0.233 1.00 89.56 81 SER A CA 1
ATOM 579 C C . SER A 1 81 ? 0.375 7.839 0.192 1.00 89.56 81 SER A C 1
ATOM 581 O O . SER A 1 81 ? -0.624 7.142 0.365 1.00 89.56 81 SER A O 1
ATOM 583 N N . THR A 1 82 ? 0.276 9.144 -0.065 1.00 90.94 82 THR A N 1
ATOM 584 C CA . THR A 1 82 ? -1.017 9.828 -0.198 1.00 90.94 82 THR A CA 1
ATOM 585 C C . THR A 1 82 ? -1.804 9.294 -1.390 1.00 90.94 82 THR A C 1
ATOM 587 O O . THR A 1 82 ? -2.990 8.984 -1.254 1.00 90.94 82 THR A O 1
ATOM 590 N N . ALA A 1 83 ? -1.153 9.129 -2.543 1.00 90.38 83 ALA A N 1
ATOM 591 C CA . ALA A 1 83 ? -1.787 8.585 -3.736 1.00 90.38 83 ALA A CA 1
ATOM 592 C C . ALA A 1 83 ? -2.262 7.140 -3.517 1.00 90.38 83 ALA A C 1
ATOM 594 O O . ALA A 1 83 ? -3.401 6.814 -3.853 1.00 90.38 83 ALA A O 1
ATOM 595 N N . LEU A 1 84 ? -1.444 6.300 -2.875 1.00 91.25 84 LEU A N 1
ATOM 596 C CA . LEU A 1 84 ? -1.791 4.911 -2.565 1.00 91.25 84 LEU A CA 1
ATOM 597 C C . LEU A 1 84 ? -3.032 4.797 -1.662 1.00 91.25 84 LEU A C 1
ATOM 599 O O . LEU A 1 84 ? -3.824 3.876 -1.820 1.00 91.25 84 LEU A O 1
ATOM 603 N N . ASN A 1 85 ? -3.232 5.745 -0.744 1.00 89.81 85 ASN A N 1
ATOM 604 C CA . ASN A 1 85 ? -4.358 5.706 0.192 1.00 89.81 85 ASN A CA 1
ATOM 605 C C . ASN A 1 85 ? -5.625 6.406 -0.322 1.00 89.81 85 ASN A C 1
ATOM 607 O O . ASN A 1 85 ? -6.730 6.076 0.111 1.00 89.81 85 ASN A O 1
ATOM 611 N N . THR A 1 86 ? -5.493 7.401 -1.203 1.00 90.69 86 THR A N 1
ATOM 612 C CA . THR A 1 86 ? -6.626 8.263 -1.589 1.00 90.69 86 THR A CA 1
ATOM 613 C C . THR A 1 86 ? -7.156 8.000 -2.995 1.00 90.69 86 THR A C 1
ATOM 615 O O . THR A 1 86 ? -8.349 8.209 -3.231 1.00 90.69 86 THR A O 1
ATOM 618 N N . THR A 1 87 ? -6.321 7.513 -3.916 1.00 92.50 87 THR A N 1
ATOM 619 C CA . THR A 1 87 ? -6.728 7.281 -5.310 1.00 92.50 87 THR A CA 1
ATOM 620 C C . THR A 1 87 ? -7.514 5.985 -5.471 1.00 92.50 87 THR A C 1
ATOM 622 O O . THR A 1 87 ? -7.361 5.039 -4.700 1.00 92.50 87 THR A O 1
ATOM 625 N N . GLU A 1 88 ? -8.343 5.920 -6.511 1.00 91.56 88 GLU A N 1
ATOM 626 C CA . GLU A 1 88 ? -9.065 4.700 -6.883 1.00 91.56 88 GLU A CA 1
ATOM 627 C C . GLU A 1 88 ? -8.104 3.559 -7.229 1.00 91.56 88 GLU A C 1
ATOM 629 O O . GLU A 1 88 ? -8.281 2.447 -6.749 1.00 91.56 88 GLU A O 1
ATOM 634 N N . ALA A 1 89 ? -7.020 3.846 -7.956 1.00 90.25 89 ALA A N 1
ATOM 635 C CA . ALA A 1 89 ? -5.969 2.867 -8.225 1.00 90.25 89 ALA A CA 1
ATOM 636 C C . ALA A 1 89 ? -5.342 2.325 -6.929 1.00 90.25 89 ALA A C 1
ATOM 638 O O . ALA A 1 89 ? -5.174 1.117 -6.781 1.00 90.25 89 ALA A O 1
ATOM 639 N N . GLY A 1 90 ? -5.044 3.203 -5.967 1.00 90.56 90 GLY A N 1
ATOM 640 C CA . GLY A 1 90 ? -4.505 2.813 -4.667 1.00 90.56 90 GLY A CA 1
ATOM 641 C C . GLY A 1 90 ? -5.466 1.953 -3.838 1.00 90.56 90 GLY A C 1
ATOM 642 O O . GLY A 1 90 ? -5.058 0.943 -3.255 1.00 90.56 90 GLY A O 1
ATOM 643 N N . LYS A 1 91 ? -6.764 2.281 -3.868 1.00 91.44 91 LYS A N 1
ATOM 644 C CA . LYS A 1 91 ? -7.822 1.451 -3.272 1.00 91.44 91 LYS A CA 1
ATOM 645 C C . LYS A 1 91 ? -7.914 0.088 -3.944 1.00 91.44 91 LYS A C 1
ATOM 647 O O . LYS A 1 91 ? -7.873 -0.908 -3.237 1.00 91.44 91 LYS A O 1
ATOM 652 N N . THR A 1 92 ? -7.934 0.029 -5.273 1.00 91.69 92 THR A N 1
ATOM 653 C CA . THR A 1 92 ? -7.972 -1.229 -6.035 1.00 91.69 92 THR A CA 1
ATOM 654 C C . THR A 1 92 ? -6.761 -2.113 -5.741 1.00 91.69 92 THR A C 1
ATOM 656 O O . THR A 1 92 ? -6.908 -3.320 -5.578 1.00 91.69 92 THR A O 1
ATOM 659 N N . ILE A 1 93 ? -5.561 -1.534 -5.623 1.00 87.44 93 ILE A N 1
ATOM 660 C CA . ILE A 1 93 ? -4.356 -2.273 -5.213 1.00 87.44 93 ILE A CA 1
ATOM 661 C C . ILE A 1 93 ? -4.538 -2.843 -3.803 1.00 87.44 93 ILE A C 1
ATOM 663 O O . ILE A 1 93 ? -4.295 -4.026 -3.577 1.00 87.44 93 ILE A O 1
ATOM 667 N N . THR A 1 94 ? -4.999 -2.018 -2.863 1.00 87.06 94 THR A N 1
ATOM 668 C CA . THR A 1 94 ? -5.218 -2.429 -1.470 1.00 87.06 94 THR A CA 1
ATOM 669 C C . THR A 1 94 ? -6.282 -3.524 -1.370 1.00 87.06 94 THR A C 1
ATOM 671 O O . THR A 1 94 ? -6.073 -4.532 -0.700 1.00 87.06 94 THR A O 1
ATOM 674 N N . GLU A 1 95 ? -7.401 -3.374 -2.075 1.00 86.81 95 GLU A N 1
ATOM 675 C CA . GLU A 1 95 ? -8.474 -4.365 -2.153 1.00 86.81 95 GLU A CA 1
ATOM 676 C C . GLU A 1 95 ? -8.008 -5.659 -2.818 1.00 86.81 95 GLU A C 1
ATOM 678 O O . GLU A 1 95 ? -8.356 -6.739 -2.350 1.00 86.81 95 GLU A O 1
ATOM 683 N N . SER A 1 96 ? -7.197 -5.572 -3.873 1.00 84.94 96 SER A N 1
ATOM 684 C CA . SER A 1 96 ? -6.599 -6.740 -4.522 1.00 84.94 96 SER A CA 1
ATOM 685 C C . SER A 1 96 ? -5.729 -7.521 -3.541 1.00 84.94 96 SER A C 1
ATOM 687 O O . SER A 1 96 ? -5.887 -8.732 -3.417 1.00 84.94 96 SER A O 1
ATOM 689 N N . ILE A 1 97 ? -4.879 -6.837 -2.768 1.00 83.19 97 ILE A N 1
ATOM 690 C CA . ILE A 1 97 ? -4.039 -7.472 -1.743 1.00 83.19 97 ILE A CA 1
ATOM 691 C C . ILE A 1 97 ? -4.901 -8.124 -0.653 1.00 83.19 97 ILE A C 1
ATOM 693 O O . ILE A 1 97 ? -4.659 -9.273 -0.297 1.00 83.19 97 ILE A O 1
ATOM 697 N N . LEU A 1 98 ? -5.923 -7.426 -0.150 1.00 82.56 98 LEU A N 1
ATOM 698 C CA . LEU A 1 98 ? -6.797 -7.937 0.915 1.00 82.56 98 LEU A CA 1
ATOM 699 C C . LEU A 1 98 ? -7.662 -9.123 0.474 1.00 82.56 98 LEU A C 1
ATOM 701 O O . LEU A 1 98 ? -7.982 -9.982 1.293 1.00 82.56 98 LEU A O 1
ATOM 705 N N . ASN A 1 99 ? -8.048 -9.166 -0.800 1.00 83.12 99 ASN A N 1
ATOM 706 C CA . ASN A 1 99 ? -8.886 -10.225 -1.361 1.00 83.12 99 ASN A CA 1
ATOM 707 C C . ASN A 1 99 ? -8.079 -11.311 -2.083 1.00 83.12 99 ASN A C 1
ATOM 709 O O . ASN A 1 99 ? -8.670 -12.249 -2.620 1.00 83.12 99 ASN A O 1
ATOM 713 N N . THR A 1 100 ? -6.749 -11.199 -2.118 1.00 81.38 100 THR A N 1
ATOM 714 C CA . THR A 1 100 ? -5.888 -12.224 -2.704 1.00 81.38 100 THR A CA 1
ATOM 715 C C . THR A 1 100 ? -5.970 -13.496 -1.853 1.00 81.38 100 THR A C 1
ATOM 717 O O . THR A 1 100 ? -5.664 -13.445 -0.660 1.00 81.38 100 THR A O 1
ATOM 720 N N . PRO A 1 101 ? -6.368 -14.645 -2.434 1.00 79.88 101 PRO A N 1
ATOM 721 C CA . PRO A 1 101 ? -6.428 -15.904 -1.703 1.00 79.88 101 PRO A CA 1
ATOM 722 C C . PRO A 1 101 ? -5.063 -16.295 -1.100 1.00 79.88 101 PRO A C 1
ATOM 724 O O . PRO A 1 101 ? -4.035 -16.062 -1.740 1.00 79.88 101 PRO A O 1
ATOM 727 N N . PRO A 1 102 ? -5.011 -16.925 0.091 1.00 69.94 102 PRO A N 1
ATOM 728 C CA . PRO A 1 102 ? -3.749 -17.319 0.739 1.00 69.94 102 PRO A CA 1
ATOM 729 C C . PRO A 1 102 ? -2.911 -18.314 -0.081 1.00 69.94 102 PRO A C 1
ATOM 731 O O . PRO A 1 102 ? -1.699 -18.444 0.104 1.00 69.94 102 PRO A O 1
ATOM 734 N N . ASP A 1 103 ? -3.574 -19.050 -0.966 1.00 74.00 103 ASP A N 1
ATOM 735 C CA . ASP A 1 103 ? -3.018 -20.027 -1.891 1.00 74.00 103 ASP A CA 1
ATOM 736 C C . ASP A 1 103 ? -2.677 -19.431 -3.265 1.00 74.00 103 ASP A C 1
ATOM 738 O O . ASP A 1 103 ? -2.130 -20.147 -4.105 1.00 74.00 103 ASP A O 1
ATOM 742 N N . ASN A 1 104 ? -2.906 -18.128 -3.486 1.00 68.94 104 ASN A N 1
ATOM 743 C CA . ASN A 1 104 ? -2.488 -17.416 -4.696 1.00 68.94 104 ASN A CA 1
ATOM 744 C C . ASN A 1 104 ? -0.974 -17.155 -4.683 1.00 68.94 104 ASN A C 1
ATOM 746 O O . ASN A 1 104 ? -0.488 -16.026 -4.585 1.00 68.94 104 ASN A O 1
ATOM 750 N N . LYS A 1 105 ? -0.213 -18.244 -4.731 1.00 67.56 105 LYS A N 1
ATOM 751 C CA . LYS A 1 105 ? 1.233 -18.241 -4.899 1.00 67.56 105 LYS A CA 1
ATOM 752 C C . LYS A 1 105 ? 1.536 -18.353 -6.391 1.00 67.56 105 LYS A C 1
ATOM 754 O O . LYS A 1 105 ? 0.848 -19.105 -7.084 1.00 67.56 105 LYS A O 1
ATOM 759 N N . PRO A 1 106 ? 2.577 -17.668 -6.896 1.00 66.75 106 PRO A N 1
ATOM 760 C CA . PRO A 1 106 ? 3.091 -17.949 -8.228 1.00 66.75 106 PRO A CA 1
ATOM 761 C C . PRO A 1 106 ? 3.315 -19.458 -8.370 1.00 66.75 106 PRO A C 1
ATOM 763 O O . PRO A 1 106 ? 4.023 -20.056 -7.557 1.00 66.75 106 PRO A O 1
ATOM 766 N N . SER A 1 107 ? 2.662 -20.079 -9.356 1.00 69.50 107 SER A N 1
ATOM 767 C CA . SER A 1 107 ? 2.825 -21.508 -9.615 1.00 69.50 107 SER A CA 1
ATOM 768 C C . SER A 1 107 ? 4.283 -21.770 -9.971 1.00 69.50 107 SER A C 1
ATOM 770 O O . SER A 1 107 ? 4.778 -21.276 -10.983 1.00 69.50 107 SER A O 1
ATOM 772 N N . MET A 1 108 ? 4.968 -22.551 -9.137 1.00 69.12 108 MET A N 1
ATOM 773 C CA . MET A 1 108 ? 6.353 -22.964 -9.385 1.00 69.12 108 MET A CA 1
ATOM 774 C C . MET A 1 108 ? 6.457 -23.976 -10.534 1.00 69.12 108 MET A C 1
ATOM 776 O O . MET A 1 108 ? 7.547 -24.212 -11.046 1.00 69.12 108 MET A O 1
ATOM 780 N N . ASP A 1 109 ? 5.316 -24.510 -10.976 1.00 71.44 109 ASP A N 1
ATOM 781 C CA . ASP A 1 109 ? 5.183 -25.412 -12.121 1.00 71.44 109 ASP A CA 1
ATOM 782 C C . ASP A 1 109 ? 5.031 -24.648 -13.446 1.00 71.44 109 ASP A C 1
ATOM 784 O O . ASP A 1 109 ? 4.843 -25.250 -14.506 1.00 71.44 109 ASP A O 1
ATOM 788 N N . ALA A 1 110 ? 5.080 -23.311 -13.413 1.00 76.69 110 ALA A N 1
ATOM 789 C CA . ALA A 1 110 ? 5.016 -22.514 -14.622 1.00 76.69 110 ALA A CA 1
ATOM 790 C C . ALA A 1 110 ? 6.223 -22.824 -15.538 1.00 76.69 110 ALA A C 1
ATOM 792 O O . ALA A 1 110 ? 7.359 -22.841 -15.053 1.00 76.69 110 ALA A O 1
ATOM 793 N N . PRO A 1 111 ? 6.026 -22.983 -16.864 1.00 74.25 111 PRO A N 1
ATOM 794 C CA . PRO A 1 111 ? 7.083 -23.412 -17.789 1.00 74.25 111 PRO A CA 1
ATOM 795 C C . PRO A 1 111 ? 8.346 -22.535 -17.774 1.00 74.25 111 PRO A C 1
ATOM 797 O O . PRO A 1 111 ? 9.449 -23.005 -18.021 1.00 74.25 111 PRO A O 1
ATOM 800 N N . PHE A 1 112 ? 8.204 -21.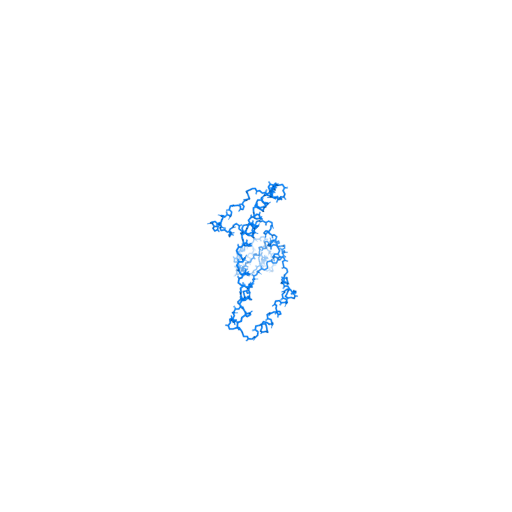242 -17.474 1.00 72.00 112 PHE A N 1
ATOM 801 C CA . PHE A 1 112 ? 9.333 -20.311 -17.383 1.00 72.00 112 PHE A CA 1
ATOM 802 C C . PHE A 1 112 ? 10.118 -20.430 -16.064 1.00 72.00 112 PHE A C 1
ATOM 804 O O . PHE A 1 112 ? 11.294 -20.077 -16.028 1.00 72.00 112 PHE A O 1
ATOM 811 N N . ILE A 1 113 ? 9.498 -20.934 -14.990 1.00 74.62 113 ILE A N 1
ATOM 812 C CA . ILE A 1 113 ? 10.173 -21.221 -13.714 1.00 74.62 113 ILE A CA 1
ATOM 813 C C . ILE A 1 113 ? 10.860 -22.586 -13.790 1.00 74.62 113 ILE A C 1
ATOM 815 O O . ILE A 1 113 ? 12.007 -22.712 -13.360 1.00 74.62 113 ILE A O 1
ATOM 819 N N . SER A 1 114 ? 10.211 -23.586 -14.395 1.00 74.69 114 SER A N 1
ATOM 820 C CA . SER A 1 114 ? 10.756 -24.942 -14.513 1.00 74.69 114 SER A CA 1
ATOM 821 C C . SER A 1 114 ? 12.063 -24.990 -15.304 1.00 74.69 114 SER A C 1
ATOM 823 O O . SER A 1 114 ? 12.990 -25.676 -14.885 1.00 74.69 114 SER A O 1
ATOM 825 N N . GLU A 1 115 ? 12.180 -24.232 -16.399 1.00 76.56 115 GLU A N 1
ATOM 826 C CA . GLU A 1 115 ? 13.430 -24.152 -17.170 1.00 76.56 115 GLU A CA 1
ATOM 827 C C . GLU A 1 115 ? 14.557 -23.486 -16.365 1.00 76.56 115 GLU A C 1
ATOM 829 O O . GLU A 1 115 ? 15.696 -23.952 -16.383 1.00 76.56 115 GLU A O 1
ATOM 834 N N . GLY A 1 116 ? 14.245 -22.443 -15.586 1.00 73.00 116 GLY A N 1
ATOM 835 C CA . GLY A 1 116 ? 15.210 -21.809 -14.683 1.00 73.00 116 GLY A CA 1
ATOM 836 C C . GLY A 1 116 ? 15.693 -22.754 -13.577 1.00 73.00 116 GLY A C 1
ATOM 837 O O . GLY A 1 116 ? 16.891 -22.824 -13.295 1.00 73.00 116 GLY A O 1
ATOM 838 N N . LEU A 1 117 ? 14.779 -23.533 -12.990 1.00 77.56 117 LEU A N 1
ATOM 839 C CA . LEU A 1 117 ? 15.103 -24.552 -11.985 1.00 77.56 117 LEU A CA 1
ATOM 840 C C . LEU A 1 117 ? 15.899 -25.720 -12.585 1.00 77.56 117 LEU A C 1
ATOM 842 O O . LEU A 1 117 ? 16.886 -26.149 -11.993 1.00 77.56 117 LEU A O 1
ATOM 846 N N . ALA A 1 118 ? 15.548 -26.176 -13.788 1.00 77.75 118 ALA A N 1
ATOM 847 C CA . ALA A 1 118 ? 16.294 -27.210 -14.498 1.00 77.75 118 ALA A CA 1
ATOM 848 C C . ALA A 1 118 ? 17.713 -26.747 -14.864 1.00 77.75 118 ALA A C 1
ATOM 850 O O . ALA A 1 118 ? 18.649 -27.548 -14.866 1.00 77.75 118 ALA A O 1
ATOM 851 N N . MET A 1 119 ? 17.894 -25.457 -15.158 1.00 73.12 119 MET A N 1
ATOM 852 C CA . MET A 1 119 ? 19.206 -24.873 -15.429 1.00 73.12 119 MET A CA 1
ATOM 853 C C . MET A 1 119 ? 20.056 -24.756 -14.158 1.00 73.12 119 MET A C 1
ATOM 855 O O . MET A 1 119 ? 21.259 -24.998 -14.225 1.00 73.12 119 MET A O 1
ATOM 859 N N . LYS A 1 120 ? 19.438 -24.482 -12.999 1.00 70.75 120 LYS A N 1
ATOM 860 C CA . LYS A 1 120 ? 20.085 -24.597 -11.680 1.00 70.75 120 LYS A CA 1
ATOM 861 C C . LYS A 1 120 ? 20.555 -26.034 -11.425 1.00 70.75 120 LYS A C 1
ATOM 863 O O . LYS A 1 120 ? 21.710 -26.231 -11.067 1.00 70.75 120 LYS A O 1
ATOM 868 N N . ASP A 1 121 ? 19.709 -27.034 -11.668 1.00 75.50 121 ASP A N 1
ATOM 869 C CA . ASP A 1 121 ? 20.063 -28.445 -11.431 1.00 75.50 121 ASP A CA 1
ATOM 870 C C . ASP A 1 121 ? 21.129 -28.964 -12.418 1.00 75.50 121 ASP A C 1
ATOM 872 O O . ASP A 1 121 ? 21.910 -29.855 -12.094 1.00 75.50 121 ASP A O 1
ATOM 876 N N . LYS A 1 122 ? 21.204 -28.384 -13.622 1.00 75.06 122 LYS A N 1
ATOM 877 C CA . LYS A 1 122 ? 22.241 -28.679 -14.628 1.00 75.06 122 LYS A CA 1
ATOM 878 C C . LYS A 1 122 ? 23.455 -27.757 -14.542 1.00 75.06 122 LYS A C 1
ATOM 880 O O . LYS A 1 122 ? 24.364 -27.902 -15.364 1.00 75.06 122 LYS A O 1
ATOM 885 N N . ALA A 1 123 ? 23.493 -26.828 -13.587 1.00 67.50 123 ALA A N 1
ATOM 886 C CA . ALA A 1 123 ? 24.539 -25.817 -13.507 1.00 67.50 123 ALA A CA 1
ATOM 887 C C . ALA A 1 123 ? 25.929 -26.459 -13.438 1.00 67.50 123 ALA A C 1
ATOM 889 O O . ALA A 1 123 ? 26.799 -26.046 -14.192 1.00 67.50 123 ALA A O 1
ATOM 890 N N . GLU A 1 124 ? 26.112 -27.532 -12.660 1.00 65.06 124 GLU A N 1
ATOM 891 C CA . GLU A 1 124 ? 27.382 -28.280 -12.581 1.00 65.06 124 GLU A CA 1
ATOM 892 C C . GLU A 1 124 ? 27.810 -28.909 -13.915 1.00 65.06 124 GLU A C 1
ATOM 894 O O . GLU A 1 124 ? 28.998 -28.971 -14.231 1.00 65.06 124 GLU A O 1
ATOM 899 N N . THR A 1 125 ? 26.849 -29.359 -14.728 1.00 68.75 125 THR A N 1
ATOM 900 C CA . THR A 1 125 ? 27.130 -29.940 -16.051 1.00 68.75 125 THR A CA 1
ATOM 901 C C . THR A 1 125 ? 27.489 -28.854 -17.065 1.00 68.75 125 THR A C 1
ATOM 903 O O . THR A 1 125 ? 28.374 -29.053 -17.894 1.00 68.75 125 THR A O 1
ATOM 906 N N . ILE A 1 126 ? 26.827 -27.694 -16.990 1.00 62.56 126 ILE A N 1
ATOM 907 C CA . ILE A 1 126 ? 27.091 -26.533 -17.855 1.00 62.56 126 ILE A CA 1
ATOM 908 C C . ILE A 1 126 ? 28.442 -25.896 -17.507 1.00 62.56 126 ILE A C 1
ATOM 910 O O . ILE A 1 126 ? 29.167 -25.459 -18.400 1.00 62.56 126 ILE A O 1
ATOM 914 N N . THR A 1 127 ? 28.803 -25.873 -16.224 1.00 65.19 127 THR A N 1
ATOM 915 C CA . THR A 1 127 ? 30.069 -25.316 -15.736 1.00 65.19 127 THR A CA 1
ATOM 916 C C . THR A 1 127 ? 31.228 -26.319 -15.774 1.00 65.19 127 THR A C 1
ATOM 918 O O . THR A 1 127 ? 32.353 -25.979 -15.415 1.00 65.19 127 THR A O 1
ATOM 921 N N . GLY A 1 128 ? 30.994 -27.561 -16.214 1.00 62.09 128 GLY A N 1
ATOM 922 C CA . GLY A 1 128 ? 32.037 -28.586 -16.316 1.00 62.09 128 GLY A CA 1
ATOM 923 C C . GLY A 1 128 ? 32.720 -28.916 -14.983 1.00 62.09 128 GLY A C 1
ATOM 924 O O . GLY A 1 128 ? 33.866 -29.361 -14.988 1.00 62.09 128 GLY A O 1
ATOM 925 N N . GLY A 1 129 ? 32.049 -28.665 -13.851 1.00 58.03 129 GLY A N 1
ATOM 926 C CA . GLY A 1 129 ? 32.574 -28.915 -12.506 1.00 58.03 129 GLY A CA 1
ATOM 927 C C . GLY A 1 129 ? 33.770 -28.050 -12.081 1.00 58.03 129 GLY A C 1
ATOM 928 O O . GLY A 1 129 ? 34.401 -28.369 -11.077 1.00 58.03 129 GLY A O 1
ATOM 929 N N . GLY A 1 130 ? 34.109 -26.980 -12.812 1.00 60.44 130 GLY A N 1
ATOM 930 C CA . GLY A 1 130 ? 35.322 -26.203 -12.541 1.00 60.44 130 GLY A CA 1
ATOM 931 C C . GLY A 1 130 ? 35.235 -24.752 -12.994 1.00 60.44 130 GLY A C 1
ATOM 932 O O . GLY A 1 130 ? 35.773 -24.390 -14.035 1.00 60.44 130 GLY A O 1
ATOM 933 N N . PHE A 1 131 ? 34.602 -23.902 -12.187 1.00 56.72 131 PHE A N 1
ATOM 934 C CA . PHE A 1 131 ? 34.780 -22.454 -12.278 1.00 56.72 131 PHE A CA 1
ATOM 935 C C . PHE A 1 131 ? 35.312 -21.947 -10.937 1.00 56.72 131 PHE A C 1
ATOM 937 O O . PHE A 1 131 ? 34.546 -21.798 -9.990 1.00 56.72 131 PHE A O 1
ATOM 944 N N . ASP A 1 132 ? 36.603 -21.599 -10.883 1.00 59.00 132 ASP A N 1
ATOM 945 C CA . ASP A 1 132 ? 37.263 -20.940 -9.733 1.00 59.00 132 ASP A CA 1
ATOM 946 C C . ASP A 1 132 ? 36.616 -19.586 -9.342 1.00 59.00 132 ASP A C 1
ATOM 948 O O . ASP A 1 132 ? 36.994 -18.970 -8.349 1.00 59.00 132 ASP A O 1
ATOM 952 N N . GLY A 1 133 ? 35.643 -19.099 -10.125 1.00 58.38 133 GLY A N 1
ATOM 953 C CA . GLY A 1 133 ? 34.872 -17.877 -9.869 1.00 58.38 133 GLY A CA 1
ATOM 954 C C . GLY A 1 133 ? 33.463 -18.091 -9.300 1.00 58.38 133 GLY A C 1
ATOM 955 O O . GLY A 1 133 ? 32.800 -17.106 -8.973 1.00 58.38 133 GLY A O 1
ATOM 956 N N . CYS A 1 134 ? 32.981 -19.331 -9.180 1.00 57.72 134 CYS A N 1
ATOM 957 C CA . CYS A 1 134 ? 31.687 -19.631 -8.563 1.00 57.72 134 CYS A CA 1
ATOM 958 C C . CYS A 1 134 ? 31.892 -19.919 -7.075 1.00 57.72 134 CYS A C 1
ATOM 960 O O . CYS A 1 134 ? 32.159 -21.045 -6.671 1.00 57.72 134 CYS A O 1
ATOM 962 N N . VAL A 1 135 ? 31.795 -18.873 -6.259 1.00 63.41 135 VAL A N 1
ATOM 963 C CA . VAL A 1 135 ? 31.808 -18.991 -4.797 1.00 63.41 135 VAL A CA 1
ATOM 964 C C . VAL A 1 135 ? 30.369 -19.183 -4.332 1.00 63.41 135 VAL A C 1
ATOM 966 O O . VAL A 1 135 ? 29.507 -18.406 -4.750 1.00 63.41 135 VAL A O 1
ATOM 969 N N . ASP A 1 136 ? 30.106 -20.168 -3.469 1.00 58.91 136 ASP A N 1
ATOM 970 C CA . ASP A 1 136 ? 28.804 -20.303 -2.808 1.00 58.91 136 ASP A CA 1
ATOM 971 C C . ASP A 1 136 ? 28.461 -18.984 -2.110 1.00 58.91 136 ASP A C 1
ATOM 973 O O . ASP A 1 136 ? 29.099 -18.580 -1.135 1.00 58.91 136 ASP A O 1
ATOM 977 N N . GLN A 1 137 ? 27.468 -18.278 -2.645 1.00 58.06 137 GLN A N 1
ATOM 978 C CA . GLN A 1 137 ? 26.927 -17.088 -2.014 1.00 58.06 137 GLN A CA 1
ATOM 979 C C . GLN A 1 137 ? 25.748 -17.507 -1.142 1.00 58.06 137 GLN A C 1
ATOM 981 O O . GLN A 1 137 ? 24.846 -18.192 -1.633 1.00 58.06 137 GLN A O 1
ATOM 986 N N . PRO A 1 138 ? 25.711 -17.100 0.137 1.00 51.16 138 PRO A N 1
ATOM 987 C CA . PRO A 1 138 ? 24.540 -17.320 0.962 1.00 51.16 138 PRO A CA 1
ATOM 988 C C . PRO A 1 138 ? 23.366 -16.555 0.345 1.00 51.16 138 PRO A C 1
ATOM 990 O O . PRO A 1 138 ? 23.293 -15.329 0.411 1.00 51.16 138 PRO A O 1
ATOM 993 N N . ALA A 1 139 ? 22.440 -17.282 -0.275 1.00 49.03 139 ALA A N 1
ATOM 994 C CA . ALA A 1 139 ? 21.161 -16.733 -0.683 1.00 49.03 139 ALA A CA 1
ATOM 995 C C . ALA A 1 139 ? 20.320 -16.519 0.581 1.00 49.03 139 ALA A C 1
ATOM 997 O O . ALA A 1 139 ? 19.678 -17.437 1.092 1.00 49.03 139 ALA A O 1
ATOM 998 N N . SER A 1 140 ? 20.358 -15.307 1.127 1.00 46.81 140 SER A N 1
ATOM 999 C CA . SER A 1 140 ? 19.420 -14.881 2.157 1.00 46.81 140 SER A CA 1
ATOM 1000 C C . SER A 1 140 ? 18.062 -14.642 1.505 1.00 46.81 140 SER A C 1
ATOM 1002 O O . SER A 1 140 ? 17.788 -13.590 0.932 1.00 46.81 140 SER A O 1
ATOM 1004 N N . PHE A 1 141 ? 17.191 -15.643 1.586 1.00 49.75 141 PHE A N 1
ATOM 1005 C CA . PHE A 1 141 ? 15.782 -15.453 1.283 1.00 49.75 141 PHE A CA 1
ATOM 1006 C C . PHE A 1 141 ? 15.158 -14.694 2.448 1.00 49.75 141 PHE A C 1
ATOM 1008 O O . PHE A 1 141 ? 15.021 -15.223 3.551 1.00 49.75 141 PHE A O 1
ATOM 1015 N N . THR A 1 142 ? 14.801 -13.435 2.218 1.00 45.84 142 THR A N 1
ATOM 1016 C CA . THR A 1 142 ? 13.958 -12.697 3.154 1.00 45.84 142 THR A CA 1
ATOM 1017 C C . THR A 1 142 ? 12.551 -13.269 3.040 1.00 45.84 142 THR A C 1
ATOM 1019 O O . THR A 1 142 ? 11.745 -12.820 2.227 1.00 45.84 142 THR A O 1
ATOM 1022 N N . GLU A 1 143 ? 12.256 -14.297 3.828 1.00 43.47 143 GLU A N 1
ATOM 1023 C CA . GLU A 1 143 ? 10.880 -14.716 4.049 1.00 43.47 143 GLU A CA 1
ATOM 1024 C C . GLU A 1 143 ? 10.209 -13.624 4.887 1.00 43.47 143 GLU A C 1
ATOM 1026 O O . GLU A 1 143 ? 10.369 -13.544 6.104 1.00 43.47 143 GLU A O 1
ATOM 1031 N N . ILE A 1 144 ? 9.506 -12.709 4.218 1.00 53.97 144 ILE A N 1
ATOM 1032 C CA . ILE A 1 144 ? 8.662 -11.736 4.904 1.00 53.97 144 ILE A CA 1
ATOM 1033 C C . ILE A 1 144 ? 7.433 -12.506 5.393 1.00 53.97 144 ILE A C 1
ATOM 1035 O O . ILE A 1 144 ? 6.417 -12.594 4.699 1.00 53.97 144 ILE A O 1
ATOM 1039 N N . THR A 1 145 ? 7.518 -13.082 6.594 1.00 43.25 145 THR A N 1
ATOM 1040 C CA . THR A 1 145 ? 6.347 -13.576 7.325 1.00 43.25 145 THR A CA 1
ATOM 1041 C C . THR A 1 145 ? 5.499 -12.373 7.706 1.00 43.25 145 THR A C 1
ATOM 1043 O O . THR A 1 145 ? 5.641 -11.778 8.777 1.00 43.25 145 THR A O 1
ATOM 1046 N N . THR A 1 146 ? 4.634 -11.958 6.784 1.00 51.62 146 THR A N 1
ATOM 1047 C CA . THR A 1 146 ? 3.682 -10.888 7.049 1.00 51.62 146 THR A CA 1
ATOM 1048 C C . THR A 1 146 ? 2.617 -11.468 7.971 1.00 51.62 146 THR A C 1
ATOM 1050 O O . THR A 1 146 ? 1.656 -12.088 7.521 1.00 51.62 146 THR A O 1
ATOM 1053 N N . HIS A 1 147 ? 2.791 -11.297 9.280 1.00 46.25 147 HIS A N 1
ATOM 1054 C CA . HIS A 1 147 ? 1.726 -11.515 10.251 1.00 46.25 147 HIS A CA 1
ATOM 1055 C C . HIS A 1 147 ? 0.710 -10.382 10.098 1.00 46.25 147 HIS A C 1
ATOM 1057 O O . HIS A 1 147 ? 0.658 -9.449 10.897 1.00 46.25 147 HIS A O 1
ATOM 1063 N N . GLN A 1 148 ? -0.076 -10.419 9.024 1.00 48.41 148 GLN A N 1
ATOM 1064 C CA . GLN A 1 148 ? -1.286 -9.620 8.977 1.00 48.41 148 GLN A CA 1
ATOM 1065 C C . GLN A 1 148 ? -2.248 -10.274 9.961 1.00 48.41 148 GLN A C 1
ATOM 1067 O O . GLN A 1 148 ? -2.681 -11.408 9.762 1.00 48.41 148 GLN A O 1
ATOM 1072 N N . CYS A 1 149 ? -2.570 -9.571 11.046 1.00 47.81 149 CYS A N 1
ATOM 1073 C CA . CYS A 1 149 ? -3.817 -9.831 11.744 1.00 47.81 149 CYS A CA 1
ATOM 1074 C C . CYS A 1 149 ? -4.923 -9.609 10.712 1.00 47.81 149 CYS A C 1
ATOM 1076 O O . CYS A 1 149 ? -5.326 -8.469 10.479 1.00 47.81 149 CYS A O 1
ATOM 1078 N N . LEU A 1 150 ? -5.354 -10.687 10.054 1.00 50.16 150 LEU A N 1
ATOM 1079 C CA . LEU A 1 150 ? -6.575 -10.713 9.271 1.00 50.16 150 LEU A CA 1
ATOM 1080 C C . LEU A 1 150 ? -7.673 -10.241 10.220 1.00 50.16 150 LEU A C 1
ATOM 1082 O O . LEU A 1 150 ? -8.100 -10.961 11.120 1.00 50.16 150 LEU A O 1
ATOM 1086 N N . ARG A 1 151 ? -8.077 -8.981 10.083 1.00 48.47 151 ARG A N 1
ATOM 1087 C CA . ARG A 1 151 ? -9.333 -8.539 10.657 1.00 48.47 151 ARG A CA 1
ATOM 1088 C C . ARG A 1 151 ? -10.376 -9.147 9.735 1.00 48.47 151 ARG A C 1
ATOM 1090 O O . ARG A 1 151 ? -10.491 -8.691 8.602 1.00 48.47 151 ARG A O 1
ATOM 1097 N N . ASP A 1 152 ? -11.005 -10.224 10.205 1.00 48.16 152 ASP A N 1
ATOM 1098 C CA . ASP A 1 152 ? -12.022 -11.007 9.499 1.00 48.16 152 ASP A CA 1
ATOM 1099 C C . ASP A 1 152 ? -12.824 -10.162 8.504 1.00 48.16 152 ASP A C 1
ATOM 1101 O O . ASP A 1 152 ? -13.370 -9.103 8.846 1.00 48.16 152 ASP A O 1
ATOM 1105 N N . THR A 1 153 ? -12.891 -10.648 7.265 1.00 50.53 153 THR A N 1
ATOM 1106 C CA . THR A 1 153 ? -13.687 -10.059 6.196 1.00 50.53 153 THR A CA 1
ATOM 1107 C C . THR A 1 153 ? -15.142 -9.981 6.648 1.00 50.53 153 THR A C 1
ATOM 1109 O O . THR A 1 153 ? -15.830 -10.978 6.837 1.00 50.53 153 THR A O 1
ATOM 1112 N N . LYS A 1 154 ? -15.611 -8.745 6.838 1.00 47.19 154 LYS A N 1
ATOM 1113 C CA . LYS A 1 154 ? -17.012 -8.399 7.084 1.00 47.19 154 LYS A CA 1
ATOM 1114 C C . LYS A 1 154 ? -17.661 -9.180 8.237 1.00 47.19 154 LYS A C 1
ATOM 1116 O O . LYS A 1 154 ? -18.690 -9.829 8.068 1.00 47.19 154 LYS A O 1
ATOM 1121 N N . ILE A 1 155 ? -17.163 -8.990 9.455 1.00 47.12 155 ILE A N 1
ATOM 1122 C CA . ILE A 1 155 ? -18.095 -9.033 10.581 1.00 47.12 155 ILE A CA 1
ATOM 1123 C C . ILE A 1 155 ? -18.893 -7.726 10.504 1.00 47.12 155 ILE A C 1
ATOM 1125 O O . ILE A 1 155 ? -18.341 -6.647 10.725 1.00 47.12 155 ILE A O 1
ATOM 1129 N N . GLU A 1 156 ? -20.185 -7.800 10.169 1.00 44.84 156 GLU A N 1
ATOM 1130 C CA . GLU A 1 156 ? -21.145 -6.747 10.518 1.00 44.84 156 GLU A CA 1
ATOM 1131 C C . GLU A 1 156 ? -21.192 -6.673 12.050 1.00 44.84 156 GLU A C 1
ATOM 1133 O O . GLU A 1 156 ? -22.073 -7.224 12.708 1.00 44.84 156 GLU A O 1
ATOM 1138 N N . GLN A 1 157 ? -20.167 -6.060 12.646 1.00 42.81 157 GLN A N 1
ATOM 1139 C CA . GLN A 1 157 ? -20.126 -5.796 14.072 1.00 42.81 157 GLN A CA 1
ATOM 1140 C C . GLN A 1 157 ? -21.080 -4.644 14.317 1.00 42.81 157 GLN A C 1
ATOM 1142 O O . GLN A 1 157 ? -20.704 -3.472 14.327 1.00 42.81 157 GLN A O 1
ATOM 1147 N N . TYR A 1 158 ? -22.343 -4.991 14.536 1.00 43.28 158 TYR A N 1
ATOM 1148 C CA . TYR A 1 158 ? -23.202 -4.165 15.355 1.00 43.28 158 TYR A CA 1
ATOM 1149 C C . TYR A 1 158 ? -22.496 -4.026 16.700 1.00 43.28 158 TYR A C 1
ATOM 1151 O O . TYR A 1 158 ? -22.482 -4.956 17.505 1.00 43.28 158 TYR A O 1
ATOM 1159 N N . CYS A 1 159 ? -21.879 -2.869 16.934 1.00 39.09 159 CYS A N 1
ATOM 1160 C CA . CYS A 1 159 ? -21.429 -2.472 18.258 1.00 39.09 159 CYS A CA 1
ATOM 1161 C C . CYS A 1 159 ? -22.665 -2.324 19.150 1.00 39.09 159 CYS A C 1
ATOM 1163 O O . CYS A 1 159 ? -23.166 -1.224 19.383 1.00 39.09 159 CYS A O 1
ATOM 1165 N N . THR A 1 160 ? -23.178 -3.436 19.660 1.00 51.53 160 THR A N 1
ATOM 1166 C CA . THR A 1 160 ? -24.053 -3.411 20.820 1.00 51.53 160 THR A CA 1
ATOM 1167 C C . THR A 1 160 ? -23.148 -3.123 22.006 1.00 51.53 160 THR A C 1
ATOM 1169 O O . THR A 1 160 ? -22.337 -3.950 22.417 1.00 51.53 160 THR A O 1
ATOM 1172 N N . ARG A 1 161 ? -23.230 -1.895 22.531 1.00 42.97 161 ARG A N 1
ATOM 1173 C CA . ARG A 1 161 ? -22.626 -1.548 23.820 1.00 42.97 161 ARG A CA 1
ATOM 1174 C C . ARG A 1 161 ? -23.390 -2.300 24.902 1.00 42.97 161 ARG A C 1
ATOM 1176 O O . ARG A 1 161 ? -24.289 -1.750 25.532 1.00 42.97 161 ARG A O 1
ATOM 1183 N N . THR A 1 162 ? -23.043 -3.560 25.109 1.00 51.94 162 THR A N 1
ATOM 1184 C CA . THR A 1 162 ? -23.527 -4.317 26.255 1.00 51.94 162 THR A CA 1
ATOM 1185 C C . THR A 1 162 ? -22.722 -3.848 27.456 1.00 51.94 162 THR A C 1
ATOM 1187 O O . THR A 1 162 ? -21.607 -4.300 27.701 1.00 51.94 162 THR A O 1
ATOM 1190 N N . ALA A 1 163 ? -23.253 -2.859 28.172 1.00 47.97 163 ALA A N 1
ATOM 1191 C CA . ALA A 1 163 ? -22.727 -2.485 29.472 1.00 47.97 163 ALA A CA 1
ATOM 1192 C C . ALA A 1 163 ? -23.058 -3.615 30.454 1.00 47.97 163 ALA A C 1
ATOM 1194 O O . ALA A 1 163 ? -24.143 -3.656 31.031 1.00 47.97 163 ALA A O 1
ATOM 1195 N N . THR A 1 164 ? -22.145 -4.564 30.628 1.00 55.06 164 THR A N 1
ATOM 1196 C CA . THR A 1 164 ? -22.215 -5.491 31.757 1.00 55.06 164 THR A CA 1
ATOM 1197 C C . THR A 1 164 ? -21.820 -4.731 33.011 1.00 55.06 164 THR A C 1
ATOM 1199 O O . THR A 1 164 ? -20.653 -4.403 33.212 1.00 55.06 164 THR A O 1
ATOM 1202 N N . ILE A 1 165 ? -22.811 -4.432 33.852 1.00 56.44 165 ILE A N 1
ATOM 1203 C CA . ILE A 1 165 ? -22.588 -3.978 35.223 1.00 56.44 165 ILE A CA 1
ATOM 1204 C C . ILE A 1 165 ? -21.987 -5.163 35.981 1.00 56.44 165 ILE A C 1
ATOM 1206 O O . ILE A 1 165 ? -22.701 -6.009 36.514 1.00 56.44 165 ILE A O 1
ATOM 1210 N N . THR A 1 166 ? -20.663 -5.265 35.984 1.00 56.78 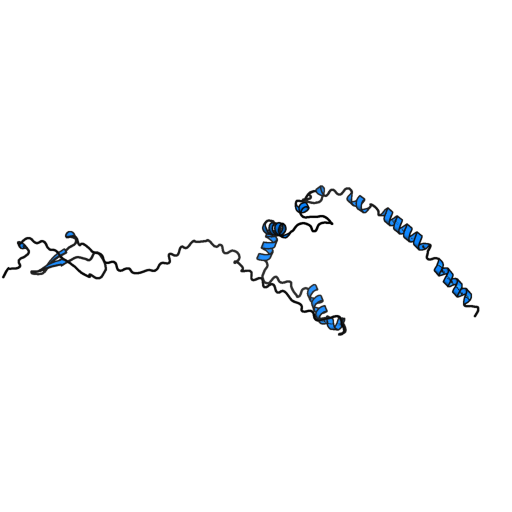166 THR A N 1
ATOM 1211 C CA . THR A 1 166 ? -19.947 -6.127 36.921 1.00 56.78 166 THR A CA 1
ATOM 1212 C C . THR A 1 166 ? -19.780 -5.361 38.223 1.00 56.78 166 THR A C 1
ATOM 1214 O O . THR A 1 166 ? -19.161 -4.297 38.245 1.00 56.78 166 THR A O 1
ATOM 1217 N N . GLY A 1 167 ? -20.351 -5.893 39.298 1.00 58.16 167 GLY A N 1
ATOM 1218 C CA . GLY A 1 167 ? -20.213 -5.370 40.649 1.00 58.16 167 GLY A CA 1
ATOM 1219 C C . GLY A 1 167 ? -20.059 -6.518 41.638 1.00 58.16 167 GLY A C 1
ATOM 1220 O O . GLY A 1 167 ? -20.604 -7.602 41.432 1.00 58.16 167 GLY A O 1
ATOM 1221 N N . ASP A 1 168 ? -19.312 -6.271 42.709 1.00 59.12 168 ASP A N 1
ATOM 1222 C CA . ASP A 1 168 ? -19.268 -7.159 43.863 1.00 59.12 168 ASP A CA 1
ATOM 1223 C C . ASP A 1 168 ? -20.607 -7.088 44.602 1.00 59.12 168 ASP A C 1
ATOM 1225 O O . ASP A 1 168 ? -20.958 -6.066 45.199 1.00 59.12 168 ASP A O 1
ATOM 1229 N N . TRP A 1 169 ? -21.354 -8.190 44.603 1.00 55.75 169 TRP A N 1
ATOM 1230 C CA . TRP A 1 169 ? -22.533 -8.331 45.451 1.00 55.75 169 TRP A CA 1
ATOM 1231 C C . TRP A 1 169 ? -22.090 -8.632 46.878 1.00 55.75 169 TRP A C 1
ATOM 1233 O O . TRP A 1 169 ? -21.995 -9.783 47.304 1.00 55.75 169 TRP A O 1
ATOM 1243 N N . LYS A 1 170 ? -21.801 -7.576 47.637 1.00 61.66 170 LYS A N 1
ATOM 1244 C CA . LYS A 1 170 ? -21.633 -7.686 49.085 1.00 61.66 170 LYS A CA 1
ATOM 1245 C C . LYS A 1 170 ? -23.005 -7.660 49.743 1.00 61.66 170 LYS A C 1
ATOM 1247 O O . LYS A 1 170 ? -23.653 -6.616 49.801 1.00 61.66 170 LYS A O 1
ATOM 1252 N N . ASN A 1 171 ? -23.425 -8.803 50.279 1.00 58.12 171 ASN A N 1
ATOM 1253 C CA . ASN A 1 171 ? -24.529 -8.839 51.230 1.00 58.12 171 ASN A CA 1
ATOM 1254 C C . ASN A 1 171 ? -24.144 -7.960 52.423 1.00 58.12 171 ASN A C 1
ATOM 1256 O O . ASN A 1 171 ? -23.222 -8.277 53.169 1.00 58.12 171 ASN A O 1
ATOM 1260 N N . THR A 1 172 ? -24.810 -6.817 52.550 1.00 59.94 172 THR A N 1
ATOM 1261 C CA . THR A 1 172 ? -24.638 -5.921 53.690 1.00 59.94 172 THR A CA 1
ATOM 1262 C C . THR A 1 172 ? -25.781 -6.195 54.650 1.00 59.94 172 THR A C 1
ATOM 1264 O O . THR A 1 172 ? -26.945 -5.973 54.318 1.00 59.94 172 THR A O 1
ATOM 1267 N N . GLU A 1 173 ? -25.461 -6.702 55.835 1.00 68.06 173 GLU A N 1
ATOM 1268 C CA . GLU A 1 173 ? -26.427 -6.830 56.920 1.00 68.06 173 GLU A CA 1
ATOM 1269 C C . GLU A 1 173 ? -26.683 -5.437 57.503 1.00 68.06 173 GLU A C 1
ATOM 1271 O O . GLU A 1 173 ? -25.784 -4.791 58.040 1.00 68.06 173 GLU A O 1
ATOM 1276 N N . VAL A 1 174 ? -27.910 -4.937 57.349 1.00 70.00 174 VAL A N 1
ATOM 1277 C CA . VAL A 1 174 ? -28.302 -3.617 57.852 1.00 70.00 174 VAL A CA 1
ATOM 1278 C C . VAL A 1 174 ? -29.125 -3.793 59.118 1.00 70.00 174 VAL A C 1
ATOM 1280 O O . VAL A 1 174 ? -30.222 -4.352 59.096 1.00 70.00 174 VAL A O 1
ATOM 1283 N N . TYR A 1 175 ? -28.621 -3.247 60.219 1.00 77.75 175 TYR A N 1
ATOM 1284 C CA . TYR A 1 175 ? -29.380 -3.117 61.454 1.00 77.75 175 TYR A CA 1
ATOM 1285 C C . TYR A 1 175 ? -30.425 -2.018 61.268 1.00 77.75 175 TYR A C 1
ATOM 1287 O O . TYR A 1 175 ? -30.081 -0.853 61.066 1.00 77.75 175 TYR A O 1
ATOM 1295 N N . ARG A 1 176 ? -31.711 -2.376 61.331 1.00 78.50 176 ARG A N 1
ATOM 1296 C CA . ARG A 1 176 ? -32.805 -1.400 61.282 1.00 78.50 176 ARG A CA 1
ATOM 1297 C C . ARG A 1 176 ? -33.707 -1.547 62.494 1.00 78.50 176 ARG A C 1
ATOM 1299 O O . ARG A 1 176 ? -34.086 -2.652 62.873 1.00 78.50 176 ARG A O 1
ATOM 1306 N N . TYR A 1 177 ? -34.132 -0.411 63.025 1.00 81.69 177 TYR A N 1
ATOM 1307 C CA . TYR A 1 177 ? -35.245 -0.366 63.958 1.00 81.69 177 TYR A CA 1
ATOM 1308 C C . TYR A 1 177 ? -36.559 -0.403 63.181 1.00 81.69 177 TYR A C 1
ATOM 1310 O O . TYR A 1 177 ? -36.741 0.325 62.202 1.00 81.69 177 TYR A O 1
ATOM 1318 N N . VAL A 1 178 ? -37.470 -1.270 63.613 1.00 81.56 178 VAL A N 1
ATOM 1319 C CA . VAL A 1 178 ? -38.825 -1.367 63.076 1.00 81.56 178 VAL A CA 1
ATOM 1320 C C . VAL A 1 178 ? -39.792 -1.020 64.195 1.00 81.56 178 VAL A C 1
ATOM 1322 O O . VAL A 1 178 ? -39.881 -1.733 65.192 1.00 81.56 178 VAL A O 1
ATOM 1325 N N . THR A 1 179 ? -40.531 0.068 64.015 1.00 84.44 179 THR A N 1
ATOM 1326 C CA . THR A 1 179 ? -41.600 0.456 64.934 1.00 84.44 179 THR A CA 1
ATOM 1327 C C . THR A 1 179 ? -42.906 -0.157 64.453 1.00 84.44 179 THR A C 1
ATOM 1329 O O . THR A 1 179 ? -43.412 0.207 63.393 1.00 84.44 179 THR A O 1
ATOM 1332 N N . ILE A 1 180 ? -43.462 -1.084 65.232 1.00 84.62 180 ILE A N 1
ATOM 1333 C CA . ILE A 1 180 ? -44.783 -1.655 64.960 1.00 84.62 180 ILE A CA 1
ATOM 1334 C C . ILE A 1 180 ? -45.846 -0.709 65.508 1.00 84.62 180 ILE A C 1
ATOM 1336 O O . ILE A 1 180 ? -45.866 -0.401 66.702 1.00 84.62 180 ILE A O 1
ATOM 1340 N N . SER A 1 181 ? -46.741 -0.254 64.636 1.00 82.88 181 SER A N 1
ATOM 1341 C CA . SER A 1 181 ? -47.843 0.615 65.046 1.00 82.88 181 SER A CA 1
ATOM 1342 C C . SER A 1 181 ? -48.942 -0.179 65.768 1.00 82.88 181 SER A C 1
ATOM 1344 O O . SER A 1 181 ? -49.168 -1.339 65.419 1.00 82.88 181 SER A O 1
ATOM 1346 N N . PRO A 1 182 ? -49.697 0.424 66.710 1.00 78.25 182 PRO A N 1
ATOM 1347 C CA . PRO A 1 182 ? -50.751 -0.266 67.464 1.00 78.25 182 PRO A CA 1
ATOM 1348 C C . PRO A 1 182 ? -51.761 -1.030 66.593 1.00 78.25 182 PRO A C 1
ATOM 1350 O O . PRO A 1 182 ? -52.143 -2.143 66.934 1.00 78.25 182 PRO A O 1
ATOM 1353 N N . GLY A 1 183 ? -52.137 -0.482 65.431 1.00 79.38 183 GLY A N 1
ATOM 1354 C CA . GLY A 1 183 ? -53.080 -1.120 64.502 1.00 79.38 183 GLY A CA 1
ATOM 1355 C C . GLY A 1 183 ? -52.550 -2.365 63.775 1.00 79.38 183 GLY A C 1
ATOM 1356 O O . GLY A 1 183 ? -53.324 -3.062 63.129 1.00 79.38 183 GLY A O 1
ATOM 1357 N N . GLN A 1 184 ? -51.249 -2.656 63.865 1.00 83.62 184 GLN A N 1
ATOM 1358 C CA . GLN A 1 184 ? -50.634 -3.855 63.280 1.00 83.62 184 GLN A CA 1
ATOM 1359 C C . GLN A 1 184 ? -50.564 -5.021 64.272 1.00 83.62 184 GLN A C 1
ATOM 1361 O O . GLN A 1 184 ? -50.258 -6.150 63.880 1.00 83.62 184 GLN A O 1
ATOM 1366 N N . PHE A 1 185 ? -50.850 -4.762 65.549 1.00 84.31 185 PHE A N 1
ATOM 1367 C CA . PHE A 1 185 ? -50.958 -5.806 66.550 1.00 84.31 185 PHE A CA 1
ATOM 1368 C C . PHE A 1 185 ? -52.336 -6.450 66.486 1.00 84.31 185 PHE A C 1
ATOM 1370 O O . PHE A 1 185 ? -53.371 -5.785 66.543 1.00 84.31 185 PHE A O 1
ATOM 1377 N N . ARG A 1 186 ? -52.346 -7.777 66.441 1.00 84.88 186 ARG A N 1
ATOM 1378 C CA . ARG A 1 186 ? -53.529 -8.576 66.736 1.00 84.88 186 ARG A CA 1
ATOM 1379 C C . ARG A 1 186 ? -53.475 -8.954 68.205 1.00 84.88 186 ARG A C 1
ATOM 1381 O O . ARG A 1 186 ? -52.485 -9.530 68.662 1.00 84.88 186 ARG A O 1
ATOM 1388 N N . TYR A 1 187 ? -54.534 -8.630 68.927 1.00 82.31 187 TYR A N 1
ATOM 1389 C CA . TYR A 1 187 ? -54.690 -8.988 70.326 1.00 82.31 187 TYR A CA 1
ATOM 1390 C C . TYR A 1 187 ? -55.662 -10.157 70.449 1.00 82.31 187 TYR A C 1
ATOM 1392 O O . TYR A 1 187 ? -56.704 -10.199 69.794 1.00 82.31 187 TYR A O 1
ATOM 1400 N N . SER A 1 188 ? -55.317 -11.111 71.299 1.00 81.81 188 SER A N 1
ATOM 1401 C CA . SER A 1 188 ? -56.209 -12.195 71.692 1.00 81.81 188 SER A CA 1
ATOM 1402 C C . SER A 1 188 ? -56.039 -12.492 73.175 1.00 81.81 188 SER A C 1
ATOM 1404 O O . SER A 1 188 ? -55.035 -12.132 73.793 1.00 81.81 188 SER A O 1
ATOM 1406 N N . GLN A 1 189 ? -57.045 -13.124 73.770 1.00 79.38 189 GLN A N 1
ATOM 1407 C CA . GLN A 1 189 ? -56.952 -13.636 75.131 1.00 79.38 189 GLN A CA 1
ATOM 1408 C C . GLN A 1 189 ? -56.731 -15.141 75.075 1.00 79.38 189 GLN A C 1
ATOM 1410 O O . GLN A 1 189 ? -57.501 -15.865 74.446 1.00 79.38 189 GLN A O 1
ATOM 1415 N N . ASN A 1 190 ? -55.680 -15.604 75.745 1.00 79.81 190 ASN A N 1
ATOM 1416 C CA . ASN A 1 190 ? -55.454 -17.019 75.995 1.00 79.81 190 ASN A CA 1
ATOM 1417 C C . ASN A 1 190 ? -55.540 -17.255 77.507 1.00 79.81 190 ASN A C 1
ATOM 1419 O O . ASN A 1 190 ? -54.583 -17.038 78.257 1.00 79.81 190 ASN A O 1
ATOM 1423 N N . GLY A 1 191 ? -56.741 -17.601 77.974 1.00 81.50 191 GLY A N 1
ATOM 1424 C CA . GLY A 1 191 ? -57.053 -17.681 79.398 1.00 81.50 191 GLY A CA 1
ATOM 1425 C C . GLY A 1 191 ? -56.870 -16.329 80.094 1.00 81.50 191 GLY A C 1
ATOM 1426 O O . GLY A 1 191 ? -57.564 -15.365 79.786 1.00 81.50 191 GLY A O 1
ATOM 1427 N N . LYS A 1 192 ? -55.926 -16.259 81.042 1.00 77.38 192 LYS A N 1
ATOM 1428 C CA . LYS A 1 192 ? -55.592 -15.029 81.788 1.00 77.38 192 LYS A CA 1
ATOM 1429 C C . LYS A 1 192 ? -54.494 -14.184 81.127 1.00 77.38 192 LYS A C 1
ATOM 1431 O O . LYS A 1 192 ? -54.125 -13.151 81.676 1.00 77.38 192 LYS A O 1
ATOM 1436 N N . GLN A 1 193 ? -53.940 -14.624 79.996 1.00 76.81 193 GLN A N 1
ATOM 1437 C CA . GLN A 1 193 ? -52.862 -13.921 79.301 1.00 76.81 193 GLN A CA 1
ATOM 1438 C C . GLN A 1 193 ? -53.415 -13.120 78.123 1.00 76.81 193 GLN A C 1
ATOM 1440 O O . GLN A 1 193 ? -54.191 -13.635 77.314 1.00 76.81 193 GLN A O 1
ATOM 1445 N N . LEU A 1 194 ? -52.980 -11.866 78.013 1.00 77.31 194 LEU A N 1
ATOM 1446 C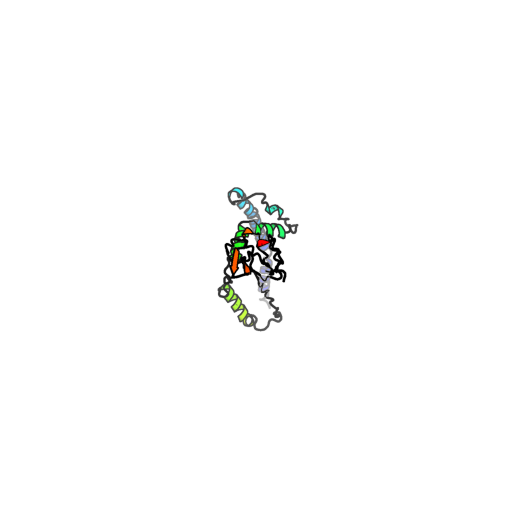 CA . LEU A 1 194 ? -53.189 -11.052 76.822 1.00 77.31 194 LEU A CA 1
ATOM 1447 C C . LEU A 1 194 ? -52.039 -11.325 75.851 1.00 77.31 194 LEU A C 1
ATOM 1449 O O . LEU A 1 194 ? -50.879 -11.050 76.159 1.00 77.31 194 LEU A O 1
ATOM 1453 N N . VAL A 1 195 ? -52.361 -11.894 74.695 1.00 82.12 195 VAL A N 1
ATOM 1454 C CA . VAL A 1 195 ? -51.386 -12.262 73.671 1.00 82.12 195 VAL A CA 1
ATOM 1455 C C . VAL A 1 195 ? -51.379 -11.183 72.599 1.00 82.12 195 VAL A C 1
ATOM 1457 O O . VAL A 1 195 ? -52.393 -10.924 71.950 1.00 82.12 195 VAL A O 1
ATOM 1460 N N . PHE A 1 196 ? -50.215 -10.568 72.403 1.00 83.75 196 PHE A N 1
ATOM 1461 C CA . PHE A 1 196 ? -49.956 -9.652 71.300 1.00 83.75 196 PHE A CA 1
ATOM 1462 C C . PHE A 1 196 ? -49.223 -10.415 70.206 1.00 83.75 196 PHE A C 1
ATOM 1464 O O . PHE A 1 196 ? -48.126 -10.925 70.424 1.00 83.75 196 PHE A O 1
ATOM 1471 N N . SER A 1 197 ? -49.827 -10.490 69.026 1.00 83.56 197 SER A N 1
ATOM 1472 C CA . SER A 1 197 ? -49.205 -11.093 67.852 1.00 83.56 197 SER A CA 1
ATOM 1473 C C . SER A 1 197 ? -49.034 -10.048 66.761 1.00 83.56 197 SER A C 1
ATOM 1475 O O . SER A 1 197 ? -49.921 -9.238 66.494 1.00 83.56 197 SER A O 1
ATOM 1477 N N . VAL A 1 198 ? -47.864 -10.058 66.138 1.00 86.00 198 VAL A N 1
ATOM 1478 C CA . VAL A 1 198 ? -47.524 -9.187 65.019 1.00 86.00 198 VAL A CA 1
ATOM 1479 C C . VAL A 1 198 ? -46.793 -10.022 63.982 1.00 86.00 198 VAL A C 1
ATOM 1481 O O . VAL A 1 198 ? -45.942 -10.846 64.313 1.00 86.00 198 VAL A O 1
ATOM 1484 N N . THR A 1 199 ? -47.136 -9.820 62.717 1.00 85.25 199 THR A N 1
ATOM 1485 C CA . THR A 1 199 ? -46.347 -10.353 61.610 1.00 85.25 199 THR A CA 1
ATOM 1486 C C . THR A 1 199 ? -45.200 -9.387 61.350 1.00 85.25 199 THR A C 1
ATOM 1488 O O . THR A 1 199 ? -45.446 -8.208 61.095 1.00 85.25 199 THR A O 1
ATOM 1491 N N . SER A 1 200 ? -43.957 -9.869 61.435 1.00 82.88 200 SER A N 1
ATOM 1492 C CA . SER A 1 200 ? -42.791 -9.034 61.143 1.00 82.88 200 SER A CA 1
ATOM 1493 C C . SER A 1 200 ? -42.922 -8.442 59.734 1.00 82.88 200 SER A C 1
ATOM 1495 O O . SER A 1 200 ? -43.109 -9.203 58.783 1.00 82.88 200 SER A O 1
ATOM 1497 N N . PRO A 1 201 ? -42.822 -7.112 59.564 1.00 82.62 201 PRO A N 1
ATOM 1498 C CA . PRO A 1 201 ? -42.899 -6.489 58.245 1.00 82.62 201 PRO A CA 1
ATOM 1499 C C . PRO A 1 201 ? -41.613 -6.694 57.431 1.00 82.62 201 PRO A C 1
ATOM 1501 O O . PRO A 1 201 ? -41.559 -6.320 56.263 1.00 82.62 201 PRO A O 1
ATOM 1504 N N . VAL A 1 202 ? -40.565 -7.254 58.046 1.00 83.38 202 VAL A N 1
ATOM 1505 C CA . VAL A 1 202 ? -39.267 -7.519 57.420 1.00 83.38 202 VAL A CA 1
ATOM 1506 C C . VAL A 1 202 ? -38.808 -8.947 57.703 1.00 83.38 202 VAL A C 1
ATOM 1508 O O . VAL A 1 202 ? -39.128 -9.525 58.743 1.00 83.38 202 VAL A O 1
ATOM 1511 N N . THR A 1 203 ? -38.032 -9.506 56.779 1.00 81.69 203 THR A N 1
ATOM 1512 C CA . THR A 1 203 ? -37.383 -10.812 56.949 1.00 81.69 203 THR A CA 1
ATOM 1513 C C . THR A 1 203 ? -36.011 -10.607 57.584 1.00 81.69 203 THR A C 1
ATOM 1515 O O . THR A 1 203 ? -35.267 -9.731 57.149 1.00 81.69 203 THR A O 1
ATOM 1518 N N . GLY A 1 204 ? -35.677 -11.385 58.614 1.00 83.12 204 GLY A N 1
ATOM 1519 C CA . GLY A 1 204 ? -34.382 -11.303 59.290 1.00 83.12 204 GLY A CA 1
ATOM 1520 C C . GLY A 1 204 ? -34.396 -11.918 60.688 1.00 83.12 204 GLY A C 1
ATOM 1521 O O . GLY A 1 204 ? -35.417 -12.432 61.144 1.00 83.12 204 GLY A O 1
ATOM 1522 N N . VAL A 1 205 ? -33.250 -11.851 61.368 1.00 82.69 205 VAL A N 1
ATOM 1523 C CA . VAL A 1 205 ? -33.096 -12.304 62.758 1.00 82.69 205 VAL A CA 1
ATOM 1524 C C . VAL A 1 205 ? -33.464 -11.163 63.707 1.00 82.69 205 VAL A C 1
ATOM 1526 O O . VAL A 1 205 ? -32.943 -10.055 63.597 1.00 82.69 205 VAL A O 1
ATOM 1529 N N . VAL A 1 206 ? -34.360 -11.426 64.660 1.00 83.94 206 VAL A N 1
ATOM 1530 C CA . VAL A 1 206 ? -34.714 -10.453 65.702 1.00 83.94 206 VAL A CA 1
ATOM 1531 C C . VAL A 1 206 ? -33.616 -10.444 66.760 1.00 83.94 206 VAL A C 1
ATOM 1533 O O . VAL A 1 206 ? -33.436 -11.426 67.471 1.00 83.94 206 VAL A O 1
ATOM 1536 N N . MET A 1 207 ? -32.894 -9.330 66.879 1.00 84.56 207 MET A N 1
ATOM 1537 C CA . MET A 1 207 ? -31.809 -9.207 67.863 1.00 84.56 207 MET A CA 1
ATOM 1538 C C . MET A 1 207 ? -32.289 -8.721 69.228 1.00 84.56 207 MET A C 1
ATOM 1540 O O . MET A 1 207 ? -31.791 -9.149 70.264 1.00 84.56 207 MET A O 1
ATOM 1544 N N . ASN A 1 208 ? -33.270 -7.824 69.236 1.00 83.19 208 ASN A N 1
ATOM 1545 C CA . ASN A 1 208 ? -33.911 -7.331 70.443 1.00 83.19 208 ASN A CA 1
ATOM 1546 C C . ASN A 1 208 ? -35.341 -6.893 70.110 1.00 83.19 208 ASN A C 1
ATOM 1548 O O . ASN A 1 208 ? -35.601 -6.401 69.011 1.00 83.19 208 ASN A O 1
ATOM 1552 N N . ALA A 1 209 ? -36.258 -7.064 71.057 1.00 82.19 209 ALA A N 1
ATOM 1553 C CA . ALA A 1 209 ? -37.618 -6.563 70.955 1.00 82.19 209 ALA A CA 1
ATOM 1554 C C . ALA A 1 209 ? -38.030 -5.941 72.290 1.00 82.19 209 ALA A C 1
ATOM 1556 O O . ALA A 1 209 ? -37.800 -6.519 73.352 1.00 82.19 209 ALA A O 1
ATOM 1557 N N . GLN A 1 210 ? -38.680 -4.782 72.223 1.00 81.81 210 GLN A N 1
ATOM 1558 C CA . GLN A 1 210 ? -39.235 -4.103 73.384 1.00 81.81 210 GLN A CA 1
ATOM 1559 C C . GLN A 1 210 ? -40.717 -3.828 73.147 1.00 81.81 210 GLN A C 1
ATOM 1561 O O . GLN A 1 210 ? -41.095 -3.212 72.151 1.00 81.81 210 GLN A O 1
ATOM 1566 N N . LEU A 1 211 ? -41.556 -4.264 74.085 1.00 80.00 211 LEU A N 1
ATOM 1567 C CA . LEU A 1 211 ? -42.983 -3.966 74.097 1.00 80.00 211 LEU A CA 1
ATOM 1568 C C . LEU A 1 211 ? -43.276 -2.982 75.227 1.00 80.00 211 LEU A C 1
ATOM 1570 O O . LEU A 1 211 ? -42.962 -3.248 76.387 1.00 80.00 211 LEU A O 1
ATOM 1574 N N . LYS A 1 212 ? -43.908 -1.857 74.891 1.00 78.25 212 LYS A N 1
ATOM 1575 C CA . LYS A 1 212 ? -44.407 -0.894 75.874 1.00 78.25 212 LYS A CA 1
ATOM 1576 C C . LYS A 1 212 ? -45.929 -0.916 75.864 1.00 78.25 212 LYS A C 1
ATOM 1578 O O . LYS A 1 212 ? -46.545 -0.500 74.887 1.00 78.25 212 LYS A O 1
ATOM 1583 N N . VAL A 1 213 ? -46.522 -1.411 76.947 1.00 74.81 213 VAL A N 1
ATOM 1584 C CA . VAL A 1 213 ? -47.978 -1.495 77.102 1.00 74.81 213 VAL A CA 1
ATOM 1585 C C . VAL A 1 213 ? -48.442 -0.389 78.036 1.00 74.81 213 VAL A C 1
ATOM 1587 O O . VAL A 1 213 ? -47.984 -0.296 79.172 1.00 74.81 213 VAL A O 1
ATOM 1590 N N . TYR A 1 214 ? -49.374 0.429 77.558 1.00 74.31 214 TYR A N 1
ATOM 1591 C CA . TYR A 1 214 ? -50.132 1.352 78.391 1.00 74.31 214 TYR A CA 1
ATOM 1592 C C . TYR A 1 214 ? -51.513 0.747 78.603 1.00 74.31 214 TYR A C 1
ATOM 1594 O O . TYR A 1 214 ? -52.313 0.670 77.674 1.00 74.31 214 TYR A O 1
ATOM 1602 N N . ALA A 1 215 ? -51.766 0.271 79.815 1.00 69.75 215 ALA A N 1
ATOM 1603 C CA . ALA A 1 215 ? -53.039 -0.313 80.199 1.00 69.75 215 ALA A CA 1
ATOM 1604 C C . ALA A 1 215 ? -53.684 0.550 81.285 1.00 69.75 215 ALA A C 1
ATOM 1606 O O . ALA A 1 215 ? -53.014 1.005 82.212 1.00 69.75 215 ALA A O 1
ATOM 1607 N N . SER A 1 216 ? -54.993 0.767 81.181 1.00 63.72 216 SER A N 1
ATOM 1608 C CA . SER A 1 216 ? -55.794 1.272 82.293 1.00 63.72 216 SER A CA 1
ATOM 1609 C C . SER A 1 216 ? -55.912 0.186 83.371 1.00 63.72 216 SER A C 1
ATOM 1611 O O . SER A 1 216 ? -55.858 -1.007 83.064 1.00 63.72 216 SER A O 1
ATOM 1613 N N . PHE A 1 217 ? -56.066 0.594 84.638 1.00 57.19 217 PHE A N 1
ATOM 1614 C CA . PHE A 1 217 ? -56.025 -0.277 85.830 1.00 57.19 217 PHE A CA 1
ATOM 1615 C C . PHE A 1 217 ? -56.853 -1.574 85.725 1.00 57.19 217 PHE A C 1
ATOM 1617 O O . PHE A 1 217 ? -56.504 -2.577 86.335 1.00 57.19 217 PHE A O 1
ATOM 1624 N N . TYR A 1 218 ? -57.911 -1.589 84.913 1.00 57.47 218 TYR A N 1
ATOM 1625 C CA . TYR A 1 218 ? -58.792 -2.741 84.719 1.00 57.47 218 TYR A CA 1
ATOM 1626 C C . TYR A 1 218 ? -58.177 -3.909 83.920 1.00 57.47 218 TYR A C 1
ATOM 1628 O O . TYR A 1 218 ? -58.662 -5.032 84.036 1.00 57.47 218 TYR A O 1
ATOM 1636 N N . PHE A 1 219 ? -57.118 -3.681 83.132 1.00 55.16 219 PHE A N 1
ATOM 1637 C CA . PHE A 1 219 ? -56.438 -4.731 82.350 1.00 55.16 219 PHE A CA 1
ATOM 1638 C C . PHE A 1 219 ? -55.268 -5.388 83.094 1.00 55.16 219 PHE A C 1
ATOM 1640 O O . PHE A 1 219 ? -54.911 -6.528 82.801 1.00 55.16 219 PHE A O 1
ATOM 1647 N N . LEU A 1 220 ? -54.688 -4.698 84.078 1.00 55.22 220 LEU A N 1
ATOM 1648 C CA . LEU A 1 220 ? -53.615 -5.214 84.926 1.00 55.22 220 LEU A CA 1
ATOM 1649 C C . LEU A 1 220 ? -54.216 -5.792 86.204 1.00 55.22 220 LEU A C 1
ATOM 1651 O O . LEU A 1 220 ? -53.960 -5.316 87.303 1.00 55.22 220 LEU A O 1
ATOM 1655 N N . ASN A 1 221 ? -55.001 -6.860 86.074 1.00 51.09 221 ASN A N 1
ATOM 1656 C CA . ASN A 1 221 ? -55.426 -7.646 87.231 1.00 51.09 221 ASN A CA 1
ATOM 1657 C C . ASN A 1 221 ? -54.267 -8.539 87.733 1.00 51.09 221 ASN A C 1
ATOM 1659 O O . ASN A 1 221 ? -54.449 -9.723 88.022 1.00 51.09 221 ASN A O 1
ATOM 1663 N N . SER A 1 222 ? -53.050 -7.982 87.818 1.00 49.78 222 SER A N 1
ATOM 1664 C CA . SER A 1 222 ? -52.055 -8.495 88.748 1.00 49.78 222 SER A CA 1
ATOM 1665 C C . SER A 1 222 ? -52.589 -8.134 90.123 1.00 49.78 222 SER A C 1
ATOM 1667 O O . SER A 1 222 ? -52.488 -6.988 90.564 1.00 49.78 222 SER A O 1
ATOM 1669 N N . ARG A 1 223 ? -53.232 -9.097 90.779 1.00 43.69 223 ARG A N 1
ATOM 1670 C CA . ARG A 1 223 ? -53.466 -8.992 92.212 1.00 43.69 223 ARG A CA 1
ATOM 1671 C C . ARG A 1 223 ? -52.120 -8.662 92.852 1.00 43.69 223 ARG A C 1
ATOM 1673 O O . ARG A 1 223 ? -51.212 -9.487 92.802 1.00 43.69 223 ARG A O 1
ATOM 1680 N N . TYR A 1 224 ? -52.000 -7.459 93.405 1.00 41.38 224 TYR A N 1
ATOM 1681 C CA . TYR A 1 224 ? -51.064 -7.215 94.487 1.00 41.38 224 TYR A CA 1
ATOM 1682 C C . TYR A 1 224 ? -51.478 -8.173 95.605 1.00 41.38 224 TYR A C 1
ATOM 1684 O O . TYR A 1 224 ? -52.490 -7.962 96.272 1.00 41.38 224 TYR A O 1
ATOM 1692 N N . THR A 1 225 ? -50.746 -9.274 95.706 1.00 38.66 225 THR A N 1
ATOM 1693 C CA . THR A 1 225 ? -50.683 -10.138 96.882 1.00 38.66 225 THR A CA 1
ATOM 1694 C C . THR A 1 225 ? -49.214 -10.328 97.176 1.00 38.66 225 THR A C 1
ATOM 1696 O O . THR A 1 225 ? -48.470 -10.538 96.190 1.00 38.66 225 THR A O 1
#

pLDDT: mean 70.53, std 14.75, range [38.66, 92.5]

Radius of gyration: 54.7 Å; Cα contacts (8 Å, |Δi|>4): 44; chains: 1; bounding box: 123×51×157 Å

Solvent-accessible surface area (backbone atoms only — not comparable to full-atom values): 15374 Å² total; per-residue (Å²): 144,80,77,61,62,66,59,54,56,55,57,56,60,66,68,68,59,66,70,64,58,53,55,54,51,49,50,51,53,49,48,52,49,57,68,51,56,58,50,71,56,62,74,47,68,80,68,54,58,72,83,75,39,90,89,56,61,102,73,51,82,64,56,80,48,60,48,60,99,89,41,94,46,58,85,55,68,64,61,50,53,48,43,41,71,70,35,69,69,24,44,50,52,52,51,48,62,74,67,51,57,97,80,76,58,86,64,70,82,36,72,77,48,43,54,54,52,52,47,59,75,40,39,56,69,78,49,69,76,68,56,102,80,72,69,95,69,87,79,79,76,80,76,79,80,75,82,68,80,76,72,67,88,78,69,85,72,76,81,71,83,75,80,76,85,82,73,87,85,71,89,73,88,76,93,75,91,81,86,82,54,76,90,61,50,47,76,48,75,60,86,92,42,80,45,79,45,68,78,73,94,65,90,79,83,86,86,79,88,89,86,87,84,90,72,62,77,86,74,58,78,68,73,92,123

Organism: Citrobacter braakii (NCBI:txid57706)